Protein AF-A0A7W4ZAC5-F1 (afdb_monomer_lite)

Structure (mmCIF, N/CA/C/O backbone):
data_AF-A0A7W4ZAC5-F1
#
_entry.id   AF-A0A7W4ZAC5-F1
#
loop_
_atom_site.group_PDB
_atom_site.id
_atom_site.type_symbol
_atom_site.label_atom_id
_atom_site.label_alt_id
_atom_site.label_comp_id
_atom_site.label_asym_id
_atom_site.label_entity_id
_atom_site.label_seq_id
_atom_site.pdbx_PDB_ins_code
_atom_site.Cartn_x
_atom_site.Cartn_y
_atom_site.Cartn_z
_atom_site.occupancy
_atom_site.B_iso_or_equiv
_atom_site.auth_seq_id
_atom_site.auth_comp_id
_atom_site.auth_asym_id
_atom_site.auth_atom_id
_atom_site.pdbx_PDB_model_num
ATOM 1 N N . MET A 1 1 ? -31.180 3.198 11.856 1.00 56.00 1 MET A N 1
ATOM 2 C CA . MET A 1 1 ? -31.160 4.572 11.307 1.00 56.00 1 MET A CA 1
ATOM 3 C C . MET A 1 1 ? -29.845 5.301 11.573 1.00 56.00 1 MET A C 1
ATOM 5 O O . MET A 1 1 ? -29.087 5.445 10.633 1.00 56.00 1 MET A O 1
ATOM 9 N N . VAL A 1 2 ? -29.502 5.713 12.806 1.00 59.66 2 VAL A N 1
ATOM 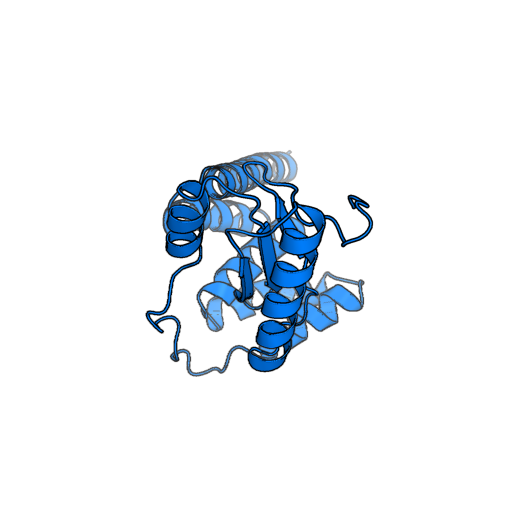10 C CA . VAL A 1 2 ? -28.246 6.477 13.052 1.00 59.66 2 VAL A CA 1
ATOM 11 C C . VAL A 1 2 ? -26.973 5.654 12.787 1.00 59.66 2 VAL A C 1
ATOM 13 O O . VAL A 1 2 ? -26.006 6.168 12.236 1.00 59.66 2 VAL A O 1
ATOM 16 N N . LYS A 1 3 ? -26.982 4.356 13.126 1.00 60.56 3 LYS A N 1
ATOM 17 C CA . LYS A 1 3 ? -25.858 3.440 12.847 1.00 60.56 3 LYS A CA 1
ATOM 18 C C . LYS A 1 3 ? -25.625 3.208 11.351 1.00 60.56 3 LYS A C 1
ATOM 20 O O . LYS A 1 3 ? -24.484 3.026 10.946 1.00 60.56 3 LYS A O 1
ATOM 25 N N . ASP A 1 4 ? -26.694 3.229 10.560 1.00 67.69 4 ASP A N 1
ATOM 26 C CA . ASP A 1 4 ? -26.631 2.977 9.118 1.00 67.69 4 ASP A CA 1
ATOM 27 C C . ASP A 1 4 ? -26.048 4.200 8.400 1.00 67.69 4 ASP A C 1
ATOM 29 O O . ASP A 1 4 ? -25.112 4.064 7.624 1.00 67.69 4 ASP A O 1
ATOM 33 N N . LEU A 1 5 ? -26.463 5.409 8.800 1.00 68.62 5 LEU A N 1
ATOM 34 C CA . LEU A 1 5 ? -25.904 6.662 8.284 1.00 68.62 5 LEU A CA 1
ATOM 35 C C . LEU A 1 5 ? -24.405 6.820 8.594 1.00 68.62 5 LEU A C 1
ATOM 37 O O . LEU A 1 5 ? -23.637 7.256 7.739 1.00 68.62 5 LEU A O 1
ATOM 41 N N . ALA A 1 6 ? -23.976 6.462 9.810 1.00 65.69 6 ALA A N 1
ATOM 42 C CA . ALA A 1 6 ? -22.561 6.497 10.181 1.00 65.69 6 ALA A CA 1
ATOM 43 C C . ALA A 1 6 ? -21.730 5.518 9.338 1.00 65.69 6 ALA A C 1
ATOM 45 O O . ALA A 1 6 ? -20.633 5.857 8.902 1.00 65.69 6 ALA A O 1
ATOM 46 N N . ARG A 1 7 ? -22.273 4.327 9.064 1.00 72.38 7 ARG A N 1
ATOM 47 C CA . ARG A 1 7 ? -21.625 3.311 8.235 1.00 72.38 7 ARG A CA 1
ATOM 48 C C . ARG A 1 7 ? -21.526 3.735 6.768 1.00 72.38 7 ARG A C 1
ATOM 50 O O . ARG A 1 7 ? -20.459 3.576 6.183 1.00 72.38 7 ARG A O 1
ATOM 57 N N . ASP A 1 8 ? -22.587 4.303 6.203 1.00 78.56 8 ASP A N 1
ATOM 58 C CA . ASP A 1 8 ? -22.610 4.763 4.809 1.00 78.56 8 ASP A CA 1
ATOM 59 C C . ASP A 1 8 ? -21.647 5.937 4.588 1.00 78.56 8 ASP A C 1
ATOM 61 O O . ASP A 1 8 ? -20.884 5.958 3.620 1.00 78.56 8 ASP A O 1
ATOM 65 N N . LEU A 1 9 ? -21.608 6.882 5.533 1.00 76.75 9 LEU A N 1
ATOM 66 C CA . LEU A 1 9 ? -20.671 8.002 5.497 1.00 76.75 9 LEU A CA 1
ATOM 67 C C . LEU A 1 9 ? -19.217 7.528 5.641 1.00 76.75 9 LEU A C 1
ATOM 69 O O . LEU A 1 9 ? -18.341 8.010 4.930 1.00 76.75 9 LEU A O 1
ATOM 73 N N . SER A 1 10 ? -18.943 6.566 6.523 1.00 75.88 10 SER A N 1
ATOM 74 C CA . SER A 1 10 ? -17.608 5.971 6.654 1.00 75.88 10 SER A CA 1
ATOM 75 C C . SER A 1 10 ? -17.163 5.211 5.413 1.00 75.88 10 SER A C 1
ATOM 77 O O . SER A 1 10 ? -16.005 5.331 5.024 1.00 75.88 10 SER A O 1
ATOM 79 N N . ALA A 1 11 ? -18.062 4.461 4.771 1.00 79.88 11 ALA A N 1
ATOM 80 C CA . ALA A 1 11 ? -17.764 3.780 3.515 1.00 79.88 11 ALA A CA 1
ATOM 81 C C . ALA A 1 11 ? -17.415 4.782 2.403 1.00 79.88 11 ALA A C 1
ATOM 83 O O . ALA A 1 11 ? -16.515 4.524 1.606 1.00 79.88 11 ALA A O 1
ATOM 84 N N . HIS A 1 12 ? -18.072 5.947 2.386 1.00 82.50 12 HIS A N 1
ATOM 85 C CA . HIS A 1 12 ? -17.733 7.036 1.473 1.00 82.50 12 HIS A CA 1
ATOM 86 C C . HIS A 1 12 ? -16.324 7.596 1.726 1.00 82.50 12 HIS A C 1
ATOM 88 O O . HIS A 1 12 ? -15.529 7.660 0.790 1.00 82.50 12 HIS A O 1
ATOM 94 N N . TRP A 1 13 ? -15.986 7.943 2.974 1.00 81.38 13 TRP A N 1
ATOM 95 C CA . TRP A 1 13 ? -14.650 8.451 3.326 1.00 81.38 13 TRP A CA 1
ATOM 96 C C . TRP A 1 13 ? -13.543 7.437 3.047 1.00 81.38 13 TRP A C 1
ATOM 98 O O . TRP A 1 13 ? -12.504 7.789 2.493 1.00 81.38 13 TRP A O 1
ATOM 108 N N . PHE A 1 14 ? -13.786 6.166 3.368 1.00 84.81 14 PHE A N 1
ATOM 109 C CA . PHE A 1 14 ? -12.855 5.090 3.063 1.00 84.81 14 PHE A CA 1
ATOM 110 C C . PHE A 1 14 ? -12.657 4.936 1.551 1.00 84.81 14 PHE A C 1
ATOM 112 O O . PHE A 1 14 ? -11.526 4.937 1.071 1.00 84.81 14 PHE A O 1
ATOM 119 N N . GLY A 1 15 ? -13.747 4.889 0.778 1.00 78.12 15 GLY A N 1
ATOM 120 C CA . GLY A 1 15 ? -13.681 4.821 -0.681 1.00 78.12 15 GLY A CA 1
ATOM 121 C C . GLY A 1 15 ? -12.920 5.998 -1.300 1.00 78.12 15 GLY A C 1
ATOM 122 O O . GLY A 1 15 ? -12.129 5.794 -2.222 1.00 78.12 15 GLY A O 1
ATOM 123 N N . LEU A 1 16 ? -13.106 7.208 -0.762 1.00 81.31 16 LEU A N 1
ATOM 124 C CA . LEU A 1 16 ? -12.374 8.401 -1.181 1.00 81.31 16 LEU A CA 1
ATOM 125 C C . LEU A 1 16 ? -10.872 8.280 -0.885 1.00 81.31 16 LEU A C 1
ATOM 127 O O . LEU A 1 16 ? -10.070 8.502 -1.790 1.00 81.31 16 LEU A O 1
ATOM 131 N N . ALA A 1 17 ? -10.492 7.865 0.327 1.00 78.31 17 ALA A N 1
ATOM 132 C CA . ALA A 1 17 ? -9.092 7.668 0.705 1.00 78.31 17 ALA A CA 1
ATOM 133 C C . ALA A 1 17 ? -8.378 6.680 -0.236 1.00 78.31 17 ALA A C 1
ATOM 135 O O . ALA A 1 17 ? -7.307 6.975 -0.768 1.00 78.31 17 ALA A O 1
ATOM 136 N N . ILE A 1 18 ? -9.011 5.538 -0.525 1.00 81.31 18 ILE A N 1
ATOM 137 C CA . ILE A 1 18 ? -8.459 4.526 -1.437 1.00 81.31 18 ILE A CA 1
ATOM 138 C C . ILE A 1 18 ? -8.346 5.056 -2.871 1.00 81.31 18 ILE A C 1
ATOM 140 O O . ILE A 1 18 ? -7.360 4.783 -3.560 1.00 81.31 18 ILE A O 1
ATOM 144 N N . ALA A 1 19 ? -9.338 5.811 -3.348 1.00 72.81 19 ALA A N 1
ATOM 145 C CA . ALA A 1 19 ? -9.284 6.417 -4.675 1.00 72.81 19 ALA A CA 1
ATOM 146 C C . ALA A 1 19 ? -8.135 7.431 -4.782 1.00 72.81 19 ALA A C 1
ATOM 148 O O . ALA A 1 19 ? -7.364 7.377 -5.739 1.00 72.81 19 ALA A O 1
ATOM 149 N N . MET A 1 20 ? -7.977 8.301 -3.782 1.00 79.56 20 MET A N 1
ATOM 150 C CA . MET A 1 20 ? -6.895 9.285 -3.720 1.00 79.56 20 MET A CA 1
ATOM 151 C C . MET A 1 20 ? -5.519 8.612 -3.713 1.00 79.56 20 MET A C 1
ATOM 153 O O . MET A 1 20 ? -4.657 8.979 -4.510 1.00 79.56 20 MET A O 1
ATOM 157 N N . GLN A 1 21 ? -5.327 7.569 -2.902 1.00 78.12 21 GLN A N 1
ATOM 158 C CA . GLN A 1 21 ? -4.075 6.812 -2.891 1.00 78.12 21 GLN A CA 1
ATOM 159 C C . GLN A 1 21 ? -3.762 6.212 -4.273 1.00 78.12 21 GLN A C 1
ATOM 161 O O . GLN A 1 21 ? -2.652 6.362 -4.783 1.00 78.12 21 GLN A O 1
ATOM 166 N N . LYS A 1 22 ? -4.745 5.572 -4.922 1.00 69.81 22 LYS A N 1
ATOM 167 C CA . LYS A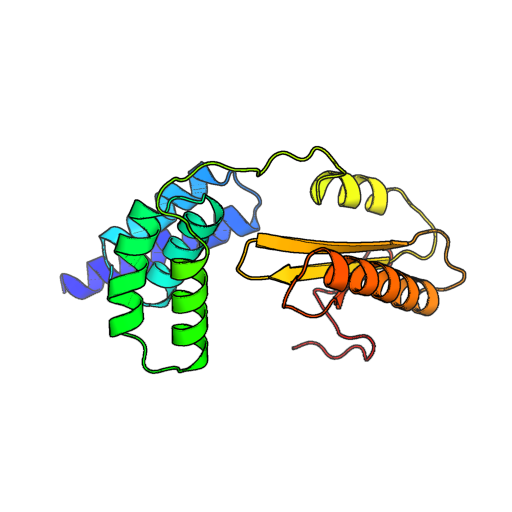 1 22 ? -4.574 4.970 -6.258 1.00 69.81 22 LYS A CA 1
ATOM 168 C C . LYS A 1 22 ? -4.269 5.994 -7.349 1.00 69.81 22 LYS A C 1
ATOM 170 O O . LYS A 1 22 ? -3.601 5.661 -8.324 1.00 69.81 22 LYS A O 1
ATOM 175 N N . LEU A 1 23 ? -4.770 7.216 -7.195 1.00 71.31 23 LEU A N 1
ATOM 176 C CA . LEU A 1 23 ? -4.518 8.331 -8.105 1.00 71.31 23 LEU A CA 1
ATOM 177 C C . LEU A 1 23 ? -3.198 9.062 -7.805 1.00 71.31 23 LEU A C 1
ATOM 179 O O . LEU A 1 23 ? -2.850 9.989 -8.530 1.00 71.31 23 LEU A O 1
ATOM 183 N N . GLY A 1 24 ? -2.449 8.637 -6.781 1.00 69.12 24 GLY A N 1
ATOM 184 C CA . GLY A 1 24 ? -1.135 9.187 -6.451 1.00 69.12 24 GLY A CA 1
ATOM 185 C C . GLY A 1 24 ? -1.178 10.530 -5.721 1.00 69.12 24 GLY A C 1
ATOM 186 O O . GLY A 1 24 ? -0.220 11.295 -5.819 1.00 69.12 24 GLY A O 1
ATOM 187 N N . TYR A 1 25 ? -2.271 10.828 -5.012 1.00 75.19 25 TYR A N 1
ATOM 188 C CA . TYR A 1 25 ? -2.352 11.998 -4.132 1.00 75.19 25 TYR A CA 1
ATOM 189 C C . TYR A 1 25 ? -1.338 11.902 -2.988 1.00 75.19 25 TYR A C 1
ATOM 191 O O . TYR A 1 25 ? -0.841 10.817 -2.662 1.00 75.19 25 TYR A O 1
ATOM 199 N N . LEU A 1 26 ? -1.029 13.043 -2.366 1.00 74.62 26 LEU A N 1
ATOM 200 C CA . LEU A 1 26 ? -0.076 13.073 -1.264 1.00 74.62 26 LEU A CA 1
ATOM 201 C C . LEU A 1 26 ? -0.620 12.277 -0.079 1.00 74.62 26 LEU A C 1
ATOM 203 O O . LEU A 1 26 ? -1.810 12.316 0.236 1.00 74.62 26 LEU A O 1
ATOM 207 N N . ARG A 1 27 ? 0.283 11.581 0.619 1.00 80.44 27 ARG A N 1
ATOM 208 C CA . ARG A 1 27 ? -0.092 10.690 1.719 1.00 80.44 27 ARG A CA 1
ATOM 209 C C . ARG A 1 27 ? -0.905 11.363 2.816 1.00 80.44 27 ARG A C 1
ATOM 211 O O . ARG A 1 27 ? -1.911 10.807 3.237 1.00 80.44 27 ARG A O 1
ATOM 218 N N . GLY A 1 28 ? -0.520 12.571 3.222 1.00 78.31 28 GLY A N 1
ATOM 219 C CA . GLY A 1 28 ? -1.272 13.329 4.226 1.00 78.31 28 GLY A CA 1
ATOM 220 C C . GLY A 1 28 ? -2.730 13.581 3.824 1.00 78.31 28 GLY A C 1
ATOM 221 O O . GLY A 1 28 ? -3.612 13.488 4.670 1.00 78.31 28 GLY A O 1
ATOM 222 N N . GLU A 1 29 ? -2.998 13.814 2.535 1.00 76.38 29 GLU A N 1
ATOM 223 C CA . GLU A 1 29 ? -4.338 14.152 2.037 1.00 76.38 29 GLU A CA 1
ATOM 224 C C . GLU A 1 29 ? -5.295 12.956 2.116 1.00 76.38 29 GLU A C 1
ATOM 226 O O . GLU A 1 29 ? -6.433 13.100 2.558 1.00 76.38 29 GLU A O 1
ATOM 231 N N . TYR A 1 30 ? -4.852 11.760 1.710 1.00 83.50 30 TYR A N 1
ATOM 232 C CA . TYR A 1 30 ? -5.704 10.571 1.809 1.00 83.50 30 TYR A CA 1
ATOM 233 C C . TYR A 1 30 ? -5.756 10.006 3.235 1.00 83.50 30 TYR A C 1
ATOM 235 O O . TYR A 1 30 ? -6.759 9.392 3.608 1.00 83.50 30 TYR A O 1
ATOM 243 N N . LEU A 1 31 ? -4.702 10.203 4.037 1.00 87.62 31 LEU A N 1
ATOM 244 C CA . LEU A 1 31 ? -4.641 9.719 5.416 1.00 87.62 31 LEU A CA 1
ATOM 245 C C . LEU A 1 31 ? -5.663 10.430 6.306 1.00 87.62 31 LEU A C 1
ATOM 247 O O . LEU A 1 31 ? -6.319 9.768 7.106 1.00 87.62 31 LEU A O 1
ATOM 251 N N . GLU A 1 32 ? -5.872 11.734 6.108 1.00 84.94 32 GLU A N 1
ATOM 252 C CA . GLU A 1 32 ? -6.926 12.483 6.801 1.00 84.94 32 GLU A CA 1
ATOM 253 C C . GLU A 1 32 ? -8.308 11.861 6.536 1.00 84.94 32 GLU A C 1
ATOM 255 O O . GLU A 1 32 ? -9.089 11.621 7.457 1.00 84.94 32 GLU A O 1
ATOM 260 N N . MET A 1 33 ? -8.606 11.513 5.280 1.00 85.88 33 MET A N 1
ATOM 261 C CA . MET A 1 33 ? -9.883 10.886 4.916 1.00 85.88 33 MET A CA 1
ATOM 262 C C . MET A 1 33 ? -10.039 9.501 5.560 1.00 85.88 33 MET A C 1
ATOM 264 O O . MET A 1 33 ? -11.126 9.133 6.019 1.00 85.88 33 MET A O 1
ATOM 268 N N . LEU A 1 34 ? -8.946 8.739 5.625 1.00 88.75 34 LEU A N 1
ATOM 269 C CA . LEU A 1 34 ? -8.908 7.417 6.243 1.00 88.75 34 LEU A CA 1
ATOM 270 C C . LEU A 1 34 ? -9.102 7.487 7.767 1.00 88.75 34 LEU A C 1
ATOM 272 O O . LEU A 1 34 ? -9.872 6.700 8.323 1.00 88.75 34 LEU A O 1
ATOM 276 N N . GLU A 1 35 ? -8.489 8.465 8.433 1.00 91.06 35 GLU A N 1
ATOM 277 C CA . GLU A 1 35 ? -8.714 8.751 9.852 1.00 91.06 35 GLU A CA 1
ATOM 278 C C . GLU A 1 35 ? -10.184 9.114 10.109 1.00 91.06 35 GLU A C 1
ATOM 280 O O . GLU A 1 35 ? -10.828 8.555 11.003 1.00 91.06 35 GLU A O 1
ATOM 285 N N . GLN A 1 36 ? -10.762 9.996 9.286 1.00 86.69 36 GLN A N 1
ATOM 286 C CA . GLN A 1 36 ? -12.174 10.368 9.388 1.00 86.69 36 GLN A CA 1
ATOM 287 C C . GLN A 1 36 ? -13.100 9.152 9.224 1.00 86.69 36 GLN A C 1
ATOM 289 O O . GLN A 1 36 ? -14.100 9.033 9.947 1.00 86.69 36 GLN A O 1
ATOM 294 N N . ALA A 1 37 ? -12.780 8.229 8.315 1.00 88.44 37 ALA A N 1
ATOM 295 C CA . ALA A 1 37 ? -13.514 6.976 8.175 1.00 88.44 37 ALA A CA 1
ATOM 296 C C . ALA A 1 37 ? -13.430 6.132 9.460 1.00 88.44 37 ALA A C 1
ATOM 298 O O . ALA A 1 37 ? -14.469 5.684 9.961 1.00 88.44 37 ALA A O 1
ATOM 299 N N . TYR A 1 38 ? -12.224 5.976 10.024 1.00 92.00 38 TYR A N 1
ATOM 300 C CA . TYR A 1 38 ? -11.968 5.193 11.236 1.00 92.00 38 TYR A CA 1
ATOM 301 C C . TYR A 1 38 ? -12.699 5.744 12.464 1.00 92.00 38 TYR A C 1
ATOM 303 O O . TYR A 1 38 ? -13.405 4.992 13.134 1.00 92.00 38 TYR A O 1
ATOM 311 N N . LEU A 1 39 ? -12.608 7.050 12.736 1.00 89.88 39 LEU A N 1
ATOM 312 C CA . LEU A 1 39 ? -13.220 7.675 13.919 1.00 89.88 39 LEU A CA 1
ATOM 313 C C . LEU A 1 39 ? -14.742 7.469 13.995 1.00 89.88 39 LEU A C 1
ATOM 315 O O . LEU A 1 39 ? -15.320 7.429 15.081 1.00 89.88 39 LEU A O 1
ATOM 319 N N . ARG A 1 40 ? -15.401 7.307 12.845 1.00 90.25 40 ARG A N 1
ATOM 320 C CA . ARG A 1 40 ? -16.850 7.077 12.747 1.00 90.25 40 ARG A CA 1
ATOM 321 C C . ARG A 1 40 ? -17.237 5.608 12.946 1.00 90.25 40 ARG A C 1
ATOM 323 O O . ARG A 1 40 ? -18.306 5.336 13.495 1.00 90.25 40 ARG A O 1
ATOM 330 N N . VAL A 1 41 ? -16.387 4.665 12.529 1.00 90.00 41 VAL A N 1
ATOM 331 C CA . VAL A 1 41 ? -16.631 3.214 12.645 1.00 90.00 41 VAL A CA 1
ATOM 332 C C . VAL A 1 41 ? -15.370 2.439 13.071 1.00 90.00 41 VAL A C 1
ATOM 334 O O . VAL A 1 41 ? -14.907 1.554 12.358 1.00 90.00 41 VAL A O 1
ATOM 337 N N . PRO A 1 42 ? -14.841 2.649 14.290 1.00 87.25 42 PRO A N 1
ATOM 338 C CA . PRO A 1 42 ? -13.541 2.098 14.708 1.00 87.25 42 PRO A CA 1
ATOM 339 C C . PRO A 1 42 ? -13.501 0.563 14.851 1.00 87.25 42 PRO A C 1
ATOM 341 O O . PRO A 1 42 ? -12.460 -0.020 15.141 1.00 87.25 42 PRO A O 1
ATOM 344 N N . ARG A 1 43 ? -14.647 -0.112 14.692 1.00 85.69 43 ARG A N 1
ATOM 345 C CA . ARG A 1 43 ? -14.777 -1.581 14.692 1.00 85.69 43 ARG A CA 1
ATOM 346 C C . ARG A 1 43 ? -14.964 -2.173 13.294 1.00 85.69 43 ARG A C 1
ATOM 348 O O . ARG A 1 43 ? -15.141 -3.381 13.160 1.00 85.69 43 ARG A O 1
ATOM 355 N N . GLU A 1 44 ? -15.003 -1.336 12.262 1.00 89.62 44 GLU A N 1
ATOM 356 C CA . GLU A 1 44 ? -14.966 -1.811 10.884 1.00 89.62 44 GLU A CA 1
ATOM 357 C C . GLU A 1 44 ? -13.525 -2.259 10.594 1.00 89.62 44 GLU A C 1
ATOM 359 O O . GLU A 1 44 ? -12.576 -1.491 10.758 1.00 89.62 44 GLU A O 1
ATOM 364 N N . ARG A 1 45 ? -13.356 -3.544 10.265 1.00 88.00 45 ARG A N 1
ATOM 365 C CA . ARG A 1 45 ? -12.040 -4.195 10.254 1.00 88.00 45 ARG A CA 1
ATOM 366 C C . ARG A 1 45 ? -11.172 -3.735 9.095 1.00 88.00 45 ARG A C 1
ATOM 368 O O . ARG A 1 45 ? -9.965 -3.639 9.273 1.00 88.00 45 ARG A O 1
ATOM 375 N N . GLU A 1 46 ? -11.763 -3.499 7.932 1.00 87.25 46 GLU A N 1
ATOM 376 C CA . GLU A 1 46 ? -11.044 -3.072 6.737 1.00 87.25 46 GLU A CA 1
ATOM 377 C C . GLU A 1 46 ? -10.520 -1.646 6.918 1.00 87.25 46 GLU A C 1
ATOM 379 O O . GLU A 1 46 ? -9.334 -1.400 6.706 1.00 87.25 46 GLU A O 1
ATOM 384 N N . ILE A 1 47 ? -11.365 -0.742 7.421 1.00 89.62 47 ILE A N 1
ATOM 385 C CA . ILE A 1 47 ? -10.985 0.646 7.707 1.00 89.62 47 ILE A CA 1
ATOM 386 C C . ILE A 1 47 ? -9.905 0.697 8.793 1.00 89.62 47 ILE A C 1
ATOM 388 O O . ILE A 1 47 ? -8.879 1.351 8.616 1.00 89.62 47 ILE A O 1
ATOM 392 N N . ALA A 1 48 ? -10.107 -0.014 9.908 1.00 91.94 48 ALA A N 1
ATOM 393 C CA . ALA A 1 48 ? -9.136 -0.053 10.999 1.00 91.94 48 ALA A CA 1
ATOM 394 C C . ALA A 1 48 ? -7.802 -0.677 10.564 1.00 91.94 48 ALA A C 1
ATOM 396 O O . ALA A 1 48 ? -6.746 -0.211 10.984 1.00 91.94 48 ALA A O 1
ATOM 397 N N . TRP A 1 49 ? -7.836 -1.706 9.712 1.00 89.81 49 TRP A N 1
ATOM 398 C CA . TRP A 1 49 ? -6.634 -2.325 9.158 1.00 89.81 49 TRP A CA 1
ATOM 399 C C . TRP A 1 49 ? -5.841 -1.353 8.292 1.00 89.81 49 TRP A C 1
ATOM 401 O O . TRP A 1 49 ? -4.648 -1.171 8.519 1.00 89.81 49 TRP A O 1
ATOM 411 N N . TRP A 1 50 ? -6.504 -0.711 7.332 1.00 90.50 50 TRP A N 1
ATOM 412 C CA . TRP A 1 50 ? -5.871 0.265 6.452 1.00 90.50 50 TRP A CA 1
ATOM 413 C C . TRP A 1 50 ? -5.265 1.420 7.239 1.00 90.50 50 TRP A C 1
ATOM 415 O O . TRP A 1 50 ? -4.111 1.779 7.016 1.00 90.50 50 TRP A O 1
ATOM 425 N N . TYR A 1 51 ? -6.017 1.962 8.198 1.00 92.75 51 TYR A N 1
ATOM 426 C CA . TYR A 1 51 ? -5.530 3.067 9.010 1.00 92.75 51 TYR A CA 1
ATOM 427 C C . TYR A 1 51 ? -4.336 2.654 9.876 1.00 92.75 51 TYR A C 1
ATOM 429 O O . TYR A 1 51 ? -3.311 3.330 9.869 1.00 92.75 51 TYR A O 1
ATOM 437 N N . ALA A 1 52 ? -4.410 1.499 10.546 1.00 91.94 52 ALA A N 1
ATOM 438 C CA . ALA A 1 52 ? -3.283 0.959 11.303 1.00 91.94 52 ALA A CA 1
ATOM 439 C C . ALA A 1 52 ? -2.051 0.731 10.412 1.00 91.94 52 ALA A C 1
ATOM 441 O O . ALA A 1 52 ? -0.935 1.043 10.811 1.00 91.94 52 ALA A O 1
ATOM 442 N N . HIS A 1 53 ? -2.229 0.223 9.195 1.00 89.75 53 HIS A N 1
ATOM 443 C CA . HIS A 1 53 ? -1.118 0.014 8.274 1.00 89.75 53 HIS A CA 1
ATOM 444 C C . HIS A 1 53 ? -0.436 1.332 7.890 1.00 89.75 53 HIS A C 1
ATOM 446 O O . HIS A 1 53 ? 0.788 1.420 7.933 1.00 89.75 53 HIS A O 1
ATOM 452 N N . GLU A 1 54 ? -1.205 2.378 7.581 1.00 88.38 54 GLU A N 1
ATOM 453 C CA . GLU A 1 54 ? -0.636 3.698 7.305 1.00 88.38 54 GLU A CA 1
ATOM 454 C C . GLU A 1 54 ? 0.117 4.256 8.519 1.00 88.38 54 GLU A C 1
ATOM 456 O O . GLU A 1 54 ? 1.238 4.726 8.353 1.00 88.38 54 GLU A O 1
ATOM 461 N N . LEU A 1 55 ? -0.429 4.151 9.734 1.00 90.25 55 LEU A N 1
ATOM 462 C CA . LEU A 1 55 ? 0.252 4.590 10.962 1.00 90.25 55 LEU A CA 1
ATOM 463 C C . LEU A 1 55 ? 1.557 3.822 11.210 1.00 90.25 55 LEU A C 1
ATOM 465 O O . LEU A 1 55 ? 2.568 4.401 11.602 1.00 90.25 55 LEU A O 1
ATOM 469 N N . TYR A 1 56 ? 1.558 2.520 10.925 1.00 88.81 56 TYR A N 1
ATOM 470 C CA . TYR A 1 56 ? 2.753 1.693 11.014 1.00 88.81 56 TYR A CA 1
ATOM 471 C C . TYR A 1 56 ? 3.831 2.129 10.008 1.00 88.81 56 TYR A C 1
ATOM 473 O O . TYR A 1 56 ? 5.002 2.237 10.379 1.00 88.81 56 TYR A O 1
ATOM 481 N N . LEU A 1 57 ? 3.446 2.437 8.763 1.00 83.81 57 LEU A N 1
ATOM 482 C CA . LEU A 1 57 ? 4.365 2.978 7.755 1.00 83.81 57 LEU A CA 1
ATOM 483 C C . LEU A 1 57 ? 4.928 4.348 8.164 1.00 83.81 57 LEU A C 1
ATOM 485 O O . LEU A 1 57 ? 6.084 4.639 7.864 1.00 83.81 57 LEU A O 1
ATOM 489 N N . ASP A 1 58 ? 4.150 5.161 8.886 1.00 84.38 58 ASP A N 1
ATOM 490 C CA . ASP A 1 58 ? 4.612 6.436 9.462 1.00 84.38 58 ASP A CA 1
ATOM 491 C C . ASP A 1 58 ? 5.574 6.266 10.640 1.00 84.38 58 ASP A C 1
ATOM 493 O O . ASP A 1 58 ? 6.188 7.230 11.092 1.00 84.38 58 ASP A O 1
ATOM 497 N N . ARG A 1 59 ? 5.691 5.039 11.162 1.00 83.94 59 ARG A N 1
ATOM 498 C CA . ARG A 1 59 ? 6.350 4.729 12.435 1.00 83.94 59 ARG A CA 1
ATOM 499 C C . ARG A 1 59 ? 5.701 5.443 13.635 1.00 83.94 59 ARG A C 1
ATOM 501 O O . ARG A 1 59 ? 6.365 5.618 14.657 1.00 83.94 59 ARG A O 1
ATOM 508 N N . ASP A 1 60 ? 4.413 5.793 13.553 1.00 86.69 60 ASP A N 1
ATOM 509 C CA . ASP A 1 60 ? 3.636 6.337 14.674 1.00 86.69 60 ASP A CA 1
ATOM 510 C C . ASP A 1 60 ? 3.201 5.198 15.609 1.00 86.69 60 ASP A C 1
ATOM 512 O O . ASP A 1 60 ? 2.122 4.612 15.483 1.00 86.69 60 ASP A O 1
ATOM 516 N N . ALA A 1 61 ? 4.088 4.851 16.543 1.00 87.75 61 ALA A N 1
ATOM 517 C CA . ALA A 1 61 ? 3.896 3.740 17.470 1.00 87.75 61 ALA A CA 1
ATOM 518 C C . ALA A 1 61 ? 2.673 3.911 18.385 1.00 87.75 61 ALA A C 1
ATOM 520 O O . ALA A 1 61 ? 1.987 2.927 18.677 1.00 87.75 61 ALA A O 1
ATOM 521 N N . GLU A 1 62 ? 2.392 5.136 18.836 1.00 88.88 62 GLU A N 1
ATOM 522 C CA . GLU A 1 62 ? 1.305 5.407 19.778 1.00 88.88 62 GLU A CA 1
ATOM 523 C C . GLU A 1 62 ? -0.053 5.255 19.091 1.00 88.88 62 GLU A C 1
ATOM 525 O O . GLU A 1 62 ? -0.879 4.436 19.518 1.00 88.88 62 GLU A O 1
ATOM 530 N N . SER A 1 63 ? -0.256 5.973 17.984 1.00 89.88 63 SER A N 1
ATOM 531 C CA . SER A 1 63 ? -1.502 5.903 17.221 1.00 89.88 63 SER A CA 1
ATOM 532 C C . SER A 1 63 ? -1.702 4.506 16.641 1.00 89.88 63 SER A C 1
ATOM 534 O O . SER A 1 63 ? -2.811 3.964 16.699 1.00 89.88 63 SER A O 1
ATOM 536 N N . PHE A 1 64 ? -0.636 3.864 16.142 1.00 92.69 64 PHE A N 1
ATOM 537 C CA . PHE A 1 64 ? -0.716 2.485 15.669 1.00 92.69 64 PHE A CA 1
ATOM 538 C C . PHE A 1 64 ? -1.213 1.547 16.769 1.00 92.69 64 PHE A C 1
ATOM 540 O O . PHE A 1 64 ? -2.165 0.795 16.555 1.00 92.69 64 PHE A O 1
ATOM 547 N N . ALA A 1 65 ? -0.616 1.595 17.964 1.00 91.19 65 ALA A N 1
ATOM 548 C CA . ALA A 1 65 ? -1.014 0.731 19.071 1.00 91.19 65 ALA A CA 1
ATOM 549 C C . ALA A 1 65 ? -2.469 0.973 19.502 1.00 91.19 65 ALA A C 1
ATOM 551 O O . ALA A 1 65 ? -3.168 0.013 19.853 1.00 91.19 65 ALA A O 1
ATOM 552 N N . PHE A 1 66 ? -2.937 2.224 19.449 1.00 91.56 66 PHE A N 1
ATOM 553 C CA . PHE A 1 66 ? -4.323 2.587 19.741 1.00 91.56 66 PHE A CA 1
ATOM 554 C C . PHE A 1 66 ? -5.320 1.910 18.788 1.00 91.56 66 PHE A C 1
ATOM 556 O O . PHE A 1 66 ? -6.344 1.397 19.243 1.00 91.56 66 PHE A O 1
ATOM 563 N N . VAL A 1 67 ? -5.010 1.843 17.491 1.00 92.81 67 VAL A N 1
ATOM 564 C CA . VAL A 1 67 ? -5.878 1.227 16.468 1.00 92.81 67 VAL A CA 1
ATOM 565 C C . VAL A 1 67 ? -5.711 -0.299 16.414 1.00 92.81 67 VAL A C 1
ATOM 567 O O . VAL A 1 67 ? -6.691 -1.048 16.340 1.00 92.81 67 VAL A O 1
ATOM 570 N N . ALA A 1 68 ? -4.475 -0.792 16.497 1.00 90.94 68 ALA A N 1
ATOM 571 C CA . ALA A 1 68 ? -4.139 -2.202 16.311 1.00 90.94 68 ALA A CA 1
ATOM 572 C C . ALA A 1 68 ? -4.624 -3.101 17.460 1.00 90.94 68 ALA A C 1
ATOM 574 O O . ALA A 1 68 ? -5.062 -4.231 17.223 1.00 90.94 68 ALA A O 1
ATOM 575 N N . ARG A 1 69 ? -4.584 -2.630 18.716 1.00 90.19 69 ARG A N 1
ATOM 576 C CA . ARG A 1 69 ? -4.986 -3.440 19.88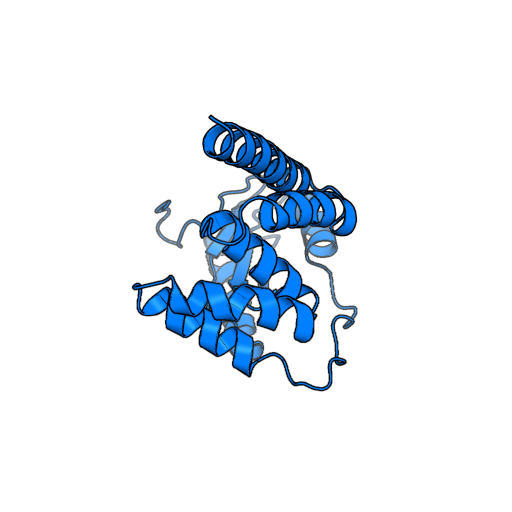4 1.00 90.19 69 ARG A CA 1
ATOM 577 C C . ARG A 1 69 ? -6.473 -3.838 19.855 1.00 90.19 69 ARG A C 1
ATOM 579 O O . ARG A 1 69 ? -6.754 -5.031 19.998 1.00 90.19 69 ARG A O 1
ATOM 586 N N . PRO A 1 70 ? -7.439 -2.923 19.630 1.00 89.12 70 PRO A N 1
ATOM 587 C CA . PRO A 1 70 ? -8.839 -3.302 19.437 1.00 89.12 70 PRO A CA 1
ATOM 588 C C . PRO A 1 70 ? -9.050 -4.241 18.245 1.00 89.12 70 PRO A C 1
ATOM 590 O O . PRO A 1 70 ? -9.866 -5.159 18.327 1.00 89.12 70 PRO A O 1
ATOM 593 N N . LEU A 1 71 ? -8.312 -4.037 17.151 1.00 88.44 71 LEU A N 1
ATOM 594 C CA . LEU A 1 71 ? -8.421 -4.838 15.932 1.00 88.44 71 LEU A CA 1
ATOM 595 C C . LEU A 1 71 ? -7.937 -6.287 16.137 1.00 88.44 71 LEU A C 1
ATOM 597 O O . LEU A 1 71 ? -8.574 -7.235 15.663 1.00 88.44 71 LEU A O 1
ATOM 601 N N . LEU A 1 72 ? -6.876 -6.476 16.929 1.00 87.44 72 LEU A N 1
ATOM 602 C CA . LEU A 1 72 ? -6.408 -7.786 17.391 1.00 87.44 72 LEU A CA 1
ATOM 603 C C . LEU A 1 72 ? -7.473 -8.536 18.193 1.00 87.44 72 LEU A C 1
ATOM 605 O O . LEU A 1 72 ? -7.646 -9.741 18.015 1.00 87.44 72 LEU A O 1
ATOM 609 N N . MET A 1 73 ? -8.201 -7.846 19.074 1.00 84.56 73 MET A N 1
ATOM 610 C CA . MET A 1 73 ? -9.266 -8.467 19.871 1.00 84.56 73 MET A CA 1
ATOM 611 C C . MET A 1 73 ? -10.465 -8.889 19.012 1.00 84.56 73 MET A C 1
ATOM 613 O O . MET A 1 73 ? -11.120 -9.880 19.323 1.00 84.56 73 MET A O 1
ATOM 617 N N . GLN A 1 74 ? -10.737 -8.165 17.924 1.00 81.50 74 GLN A N 1
ATOM 618 C CA . GLN A 1 74 ? -11.868 -8.419 17.025 1.00 81.50 74 GLN A CA 1
ATOM 619 C C . GLN A 1 74 ? -11.599 -9.517 15.988 1.00 81.50 74 GLN A C 1
ATOM 621 O O . GLN A 1 74 ? -12.540 -10.030 15.380 1.00 81.50 74 GLN A O 1
ATOM 626 N N . THR A 1 75 ? -10.335 -9.881 15.758 1.00 75.38 75 THR A N 1
ATOM 627 C CA . THR A 1 75 ? -9.976 -10.791 14.668 1.00 75.38 75 THR A CA 1
ATOM 628 C C . THR A 1 75 ? -9.762 -12.219 15.149 1.00 75.38 75 THR A C 1
ATOM 630 O O . THR A 1 75 ? -8.965 -12.475 16.048 1.00 75.38 75 THR A O 1
ATOM 633 N N . SER A 1 76 ? -10.446 -13.167 14.507 1.00 71.81 76 SER A N 1
ATOM 634 C CA . SER A 1 76 ? -10.319 -14.611 14.744 1.00 71.81 76 SER A CA 1
ATOM 635 C C . SER A 1 76 ? -9.289 -15.304 13.842 1.00 71.81 76 SER A C 1
ATOM 637 O O . SER A 1 76 ? -8.909 -16.438 14.114 1.00 71.81 76 SER A O 1
ATOM 639 N N . GLY A 1 77 ? -8.824 -14.647 12.773 1.00 76.44 77 GLY A N 1
ATOM 640 C CA . GLY A 1 77 ? -7.877 -15.226 11.817 1.00 76.44 77 GLY A CA 1
ATOM 641 C C . GLY A 1 77 ? -6.442 -15.247 12.345 1.00 76.44 77 GLY A C 1
ATOM 642 O O . GLY A 1 77 ? -5.887 -14.192 12.646 1.00 76.44 77 GLY A O 1
ATOM 643 N N . GLN A 1 78 ? -5.830 -16.432 12.404 1.00 75.75 78 GLN A N 1
ATOM 644 C CA . GLN A 1 78 ? -4.476 -16.638 12.930 1.00 75.75 78 GLN A CA 1
ATOM 645 C C . GLN A 1 78 ? -3.424 -15.770 12.218 1.00 75.75 78 GLN A C 1
ATOM 647 O O . GLN A 1 78 ? -2.750 -14.979 12.869 1.00 75.75 78 GLN A O 1
ATOM 652 N N . LYS A 1 79 ? -3.372 -15.820 10.880 1.00 75.31 79 LYS A N 1
ATOM 653 C CA . LYS A 1 79 ? -2.393 -15.072 10.071 1.00 75.31 79 LYS A CA 1
ATOM 654 C C . LYS A 1 79 ? -2.461 -13.555 10.285 1.00 75.31 79 LYS A C 1
ATOM 656 O O . LYS A 1 79 ? -1.442 -12.889 10.401 1.00 75.31 79 LYS A O 1
ATOM 661 N N . PHE A 1 80 ? -3.671 -13.005 10.355 1.00 79.00 80 PHE A N 1
ATOM 662 C CA . PHE A 1 80 ? -3.873 -11.573 10.577 1.00 79.00 80 PHE A CA 1
ATOM 663 C C . PHE A 1 80 ? -3.435 -11.145 11.983 1.00 79.00 80 PHE A C 1
ATOM 665 O O . PHE A 1 80 ? -2.828 -10.091 12.158 1.00 79.00 80 PHE A O 1
ATOM 672 N N . ARG A 1 81 ? -3.725 -11.974 12.996 1.00 84.06 81 ARG A N 1
ATOM 673 C CA . ARG A 1 81 ? -3.282 -11.722 14.372 1.00 84.06 81 ARG A CA 1
ATOM 674 C C . ARG A 1 81 ? -1.763 -11.758 14.480 1.00 84.06 81 ARG A C 1
ATOM 676 O O . ARG A 1 81 ? -1.200 -10.850 15.079 1.00 84.06 81 ARG A O 1
ATOM 683 N N . GLU A 1 82 ? -1.125 -12.762 13.881 1.00 86.31 82 GLU A N 1
ATOM 684 C CA . GLU A 1 82 ? 0.337 -12.888 13.826 1.00 86.31 82 GLU A CA 1
ATOM 685 C C . GLU A 1 82 ? 0.969 -11.660 13.157 1.00 86.31 82 GLU A C 1
ATOM 687 O O . GLU A 1 82 ? 1.925 -11.093 13.684 1.00 86.31 82 GLU A O 1
ATOM 692 N N . GLN A 1 83 ? 0.379 -11.183 12.058 1.00 86.00 83 GLN A N 1
ATOM 693 C CA . GLN A 1 83 ? 0.846 -9.990 11.355 1.00 86.00 83 GLN A CA 1
ATOM 694 C C . GLN A 1 83 ? 0.748 -8.723 12.221 1.00 86.00 83 GLN A C 1
ATOM 696 O O . GLN A 1 83 ? 1.751 -8.039 12.411 1.00 86.00 83 GLN A O 1
ATOM 701 N N . LEU A 1 84 ? -0.417 -8.430 12.818 1.00 87.19 84 LEU A N 1
ATOM 702 C CA . LEU A 1 84 ? -0.569 -7.280 13.727 1.00 87.19 84 LEU A CA 1
ATOM 703 C C . LEU A 1 84 ? 0.355 -7.366 14.947 1.00 87.19 84 LEU A C 1
ATOM 705 O O . LEU A 1 84 ? 0.871 -6.349 15.405 1.00 87.19 84 LEU A O 1
ATOM 709 N N . GLN A 1 85 ? 0.564 -8.568 15.487 1.00 88.50 85 GLN A N 1
ATOM 710 C CA . GLN A 1 85 ? 1.497 -8.787 16.591 1.00 88.50 85 GLN A CA 1
ATOM 711 C C . GLN A 1 85 ? 2.937 -8.495 16.171 1.00 88.50 85 GLN A C 1
ATOM 713 O O . GLN A 1 85 ? 3.646 -7.819 16.912 1.00 88.50 85 GLN A O 1
ATOM 718 N N . SER A 1 86 ? 3.355 -8.940 14.984 1.00 87.25 86 SER A N 1
ATOM 719 C CA . SER A 1 86 ? 4.684 -8.621 14.460 1.00 87.25 86 SER A CA 1
ATOM 720 C C . SER A 1 86 ? 4.870 -7.114 14.284 1.00 87.25 86 SER A C 1
ATOM 722 O O . SER A 1 86 ? 5.903 -6.595 14.696 1.00 87.25 86 SER A O 1
ATOM 724 N N . MET A 1 87 ? 3.870 -6.405 13.752 1.00 88.94 87 MET A N 1
ATOM 725 C CA . MET A 1 87 ? 3.914 -4.945 13.588 1.00 88.94 87 MET A CA 1
ATOM 726 C C . MET A 1 87 ? 4.042 -4.208 14.932 1.00 88.94 87 MET A C 1
ATOM 728 O O . MET A 1 87 ? 4.813 -3.262 15.044 1.00 88.94 87 MET A O 1
ATOM 732 N N . LEU A 1 88 ? 3.331 -4.661 15.975 1.00 87.69 88 LEU A N 1
ATOM 733 C CA . LEU A 1 88 ? 3.429 -4.086 17.326 1.00 87.69 88 LEU A CA 1
ATOM 734 C C . LEU A 1 88 ? 4.803 -4.293 17.970 1.00 87.69 88 LEU A C 1
ATOM 736 O O . LEU A 1 88 ? 5.224 -3.464 18.768 1.00 87.69 88 LEU A O 1
ATOM 740 N N . VAL A 1 89 ? 5.473 -5.405 17.665 1.00 87.56 89 VAL A N 1
ATOM 741 C CA . VAL A 1 89 ? 6.829 -5.689 18.159 1.00 87.56 89 VAL A CA 1
ATOM 742 C C . VAL A 1 89 ? 7.877 -4.874 17.397 1.00 87.56 89 VAL A C 1
ATOM 744 O O . VAL A 1 89 ? 8.880 -4.471 17.979 1.00 87.56 89 VAL A O 1
ATOM 747 N N . ASP A 1 90 ? 7.647 -4.628 16.108 1.00 84.69 90 ASP A N 1
ATOM 748 C CA . ASP A 1 90 ? 8.587 -3.938 15.221 1.00 84.69 90 ASP A CA 1
ATOM 749 C C . ASP A 1 90 ? 8.661 -2.410 15.433 1.00 84.69 90 ASP A C 1
ATOM 751 O O . ASP A 1 90 ? 9.654 -1.776 15.063 1.00 84.69 90 ASP A O 1
ATOM 755 N N . LEU A 1 91 ? 7.643 -1.802 16.051 1.00 83.88 91 LEU A N 1
ATOM 756 C CA . LEU A 1 91 ? 7.661 -0.390 16.442 1.00 83.88 91 LEU A CA 1
ATOM 757 C C . LEU A 1 91 ? 8.215 -0.239 17.874 1.00 83.88 91 LEU A C 1
ATOM 759 O O . LEU A 1 91 ? 7.480 -0.483 18.834 1.00 83.88 91 LEU A O 1
ATOM 763 N N . PRO A 1 92 ? 9.492 0.159 18.065 1.00 66.31 92 PRO A N 1
ATOM 764 C CA . PRO A 1 92 ? 10.009 0.454 19.397 1.00 66.31 92 PRO A CA 1
ATOM 765 C C . PRO A 1 92 ? 9.309 1.688 19.984 1.00 66.31 92 PRO A C 1
ATOM 767 O O . PRO A 1 92 ? 8.932 2.601 19.254 1.00 66.31 92 PRO A O 1
ATOM 770 N N . ALA A 1 93 ? 9.182 1.731 21.315 1.00 57.19 93 ALA A N 1
ATOM 771 C CA . ALA A 1 93 ? 8.555 2.837 22.051 1.00 57.19 93 ALA A CA 1
ATOM 772 C C . ALA A 1 93 ? 9.242 4.202 21.830 1.00 57.19 93 ALA A C 1
ATOM 774 O O . ALA A 1 93 ? 8.614 5.241 22.011 1.00 57.19 93 ALA A O 1
ATOM 775 N N . ASP A 1 94 ? 10.495 4.188 21.369 1.00 49.53 94 ASP A N 1
ATOM 776 C CA . ASP A 1 94 ? 11.288 5.374 21.070 1.00 49.53 94 ASP A CA 1
ATOM 777 C C . ASP A 1 94 ? 11.397 5.516 19.547 1.00 49.53 94 ASP A C 1
ATOM 779 O O . ASP A 1 94 ? 12.369 5.107 18.903 1.00 49.53 94 ASP A O 1
ATOM 783 N N . GLY A 1 95 ? 10.321 6.031 18.954 1.00 50.38 95 GLY A N 1
ATOM 784 C CA . GLY A 1 95 ? 10.233 6.322 17.532 1.00 50.38 95 GLY A CA 1
ATOM 785 C C . GLY A 1 95 ? 11.297 7.336 17.134 1.00 50.38 95 GLY A C 1
ATOM 786 O O . GLY A 1 95 ? 11.201 8.493 17.505 1.00 50.38 95 GLY A O 1
ATOM 787 N N . VAL A 1 96 ? 12.329 6.878 16.428 1.00 49.44 96 VAL A N 1
ATOM 788 C CA . VAL A 1 96 ? 13.090 7.571 15.374 1.00 49.44 96 VAL A CA 1
ATOM 789 C C . VAL A 1 96 ? 14.208 6.612 14.973 1.00 49.44 96 VAL A C 1
ATOM 791 O O . VAL A 1 96 ? 15.158 6.417 15.731 1.00 49.44 96 VAL A O 1
ATOM 794 N N . ARG A 1 97 ? 14.131 6.040 13.763 1.00 41.62 97 ARG A N 1
ATOM 795 C CA . ARG A 1 97 ? 15.305 5.801 12.903 1.00 41.62 97 ARG A CA 1
ATOM 796 C C . ARG A 1 97 ? 14.920 5.280 11.514 1.00 41.62 97 ARG A C 1
ATOM 798 O O . ARG A 1 97 ? 14.554 4.126 11.350 1.00 41.62 97 ARG A O 1
ATOM 805 N N . GLN A 1 98 ? 15.194 6.157 10.545 1.00 41.66 98 GLN A N 1
ATOM 806 C CA . GLN A 1 98 ? 15.642 5.890 9.171 1.00 41.66 98 GLN A CA 1
ATOM 807 C C . GLN A 1 98 ? 14.592 5.498 8.122 1.00 41.66 98 GLN A C 1
ATOM 809 O O . GLN A 1 98 ? 14.559 4.367 7.656 1.00 41.66 98 GLN A O 1
ATOM 814 N N . ALA A 1 99 ? 13.877 6.509 7.623 1.00 41.41 99 ALA A N 1
ATOM 815 C CA . ALA A 1 99 ? 13.302 6.507 6.276 1.00 41.41 99 ALA A CA 1
ATOM 816 C C . ALA A 1 99 ? 13.981 7.556 5.372 1.00 41.41 99 ALA A C 1
ATOM 818 O O . ALA A 1 99 ? 13.329 8.211 4.578 1.00 41.41 99 ALA A O 1
ATOM 819 N N . GLU A 1 100 ? 15.300 7.734 5.481 1.00 40.72 100 GLU A N 1
ATOM 820 C CA . GLU A 1 100 ? 16.075 8.493 4.491 1.00 40.72 100 GLU A CA 1
ATOM 821 C C . GLU A 1 100 ? 17.436 7.823 4.289 1.00 40.72 100 GLU A C 1
ATOM 823 O O . GLU A 1 100 ? 18.454 8.193 4.873 1.00 40.72 100 GLU A O 1
ATOM 828 N N . ARG A 1 101 ? 17.467 6.803 3.431 1.00 41.44 101 ARG A N 1
ATOM 829 C CA . ARG A 1 101 ? 18.659 6.539 2.627 1.00 41.44 101 ARG A CA 1
ATOM 830 C C . ARG A 1 101 ? 18.310 6.874 1.192 1.00 41.44 101 ARG A C 1
ATOM 832 O O . ARG A 1 101 ? 17.575 6.149 0.532 1.00 41.44 101 ARG A O 1
ATOM 839 N N . ALA A 1 102 ? 18.827 8.014 0.753 1.00 38.62 102 ALA A N 1
ATOM 840 C CA . ALA A 1 102 ? 18.852 8.435 -0.633 1.00 38.62 102 ALA A CA 1
ATOM 841 C C . ALA A 1 102 ? 19.596 7.385 -1.476 1.00 38.62 102 ALA A C 1
ATOM 843 O O . ALA A 1 102 ? 20.818 7.399 -1.594 1.00 38.62 102 ALA A O 1
ATOM 844 N N . GLY A 1 103 ? 18.840 6.452 -2.039 1.00 43.56 103 GLY A N 1
ATOM 845 C CA . GLY A 1 103 ? 19.256 5.531 -3.084 1.00 43.56 103 GLY A CA 1
ATOM 846 C C . GLY A 1 103 ? 18.014 5.216 -3.897 1.00 43.56 103 GLY A C 1
ATOM 847 O O . GLY A 1 103 ? 17.068 4.692 -3.326 1.00 43.56 103 GLY A O 1
ATOM 848 N N . ASP A 1 104 ? 18.000 5.651 -5.164 1.00 50.88 104 ASP A N 1
ATOM 849 C CA . ASP A 1 104 ? 16.942 5.467 -6.173 1.00 50.88 104 ASP A CA 1
ATOM 850 C C . ASP A 1 104 ? 15.555 5.128 -5.591 1.00 50.88 104 ASP A C 1
ATOM 852 O O . ASP A 1 104 ? 15.203 3.964 -5.409 1.00 50.88 104 ASP A O 1
ATOM 856 N N . THR A 1 105 ? 14.744 6.156 -5.316 1.00 62.97 105 THR A N 1
ATOM 857 C CA . THR A 1 105 ? 13.339 5.937 -4.951 1.00 62.97 105 THR A CA 1
ATOM 858 C C . THR A 1 105 ? 12.650 5.105 -6.031 1.00 62.97 105 THR A C 1
ATOM 860 O O . THR A 1 105 ? 12.988 5.212 -7.214 1.00 62.97 105 THR A O 1
ATOM 863 N N . LEU A 1 106 ? 11.637 4.321 -5.650 1.00 66.94 106 LEU A N 1
ATOM 864 C CA . LEU A 1 106 ? 10.844 3.531 -6.597 1.00 66.94 106 LEU A CA 1
ATOM 865 C C . LEU A 1 106 ? 10.397 4.388 -7.803 1.00 66.94 106 LEU A C 1
ATOM 867 O O . LEU A 1 106 ? 10.549 3.980 -8.953 1.00 66.94 106 LEU A O 1
ATOM 871 N N . GLY A 1 107 ? 9.948 5.625 -7.551 1.00 66.38 107 GLY A N 1
ATOM 872 C CA . GLY A 1 107 ? 9.580 6.591 -8.594 1.00 66.38 107 GLY A CA 1
ATOM 873 C C . GLY A 1 107 ? 10.741 7.011 -9.509 1.00 66.38 107 GLY A C 1
ATOM 874 O O . GLY A 1 107 ? 10.563 7.127 -10.726 1.00 66.38 107 GLY A O 1
ATOM 875 N N . GLY A 1 108 ? 11.947 7.180 -8.958 1.00 68.00 108 GLY A N 1
ATOM 876 C CA . GLY A 1 108 ? 13.166 7.425 -9.731 1.00 68.00 108 GLY A CA 1
ATOM 877 C C . GLY A 1 108 ? 13.516 6.251 -10.649 1.00 68.00 108 GLY A C 1
ATOM 878 O O . GLY A 1 108 ? 13.797 6.454 -11.833 1.00 68.00 108 GLY A O 1
ATOM 879 N N . THR A 1 109 ? 13.419 5.015 -10.153 1.00 71.44 109 THR A N 1
ATOM 880 C CA . THR A 1 109 ? 13.647 3.816 -10.973 1.00 71.44 109 THR A CA 1
ATOM 881 C C . THR A 1 109 ? 12.594 3.656 -12.067 1.00 71.44 109 THR A C 1
ATOM 883 O O . THR A 1 109 ? 12.956 3.382 -13.210 1.00 71.44 109 THR A O 1
ATOM 886 N N . PHE A 1 110 ? 11.312 3.901 -11.776 1.00 73.69 110 PHE A N 1
ATOM 887 C CA . PHE A 1 110 ? 10.253 3.856 -12.793 1.00 73.69 110 PHE A CA 1
ATOM 888 C C . PHE A 1 110 ? 10.452 4.895 -13.898 1.00 73.69 110 PHE A C 1
ATOM 890 O O . PHE A 1 110 ? 10.199 4.614 -15.070 1.00 73.69 110 PHE A O 1
ATOM 897 N N . THR A 1 111 ? 10.949 6.082 -13.554 1.00 72.12 111 THR A N 1
ATOM 898 C CA . THR A 1 111 ? 11.258 7.119 -14.546 1.00 72.12 111 THR A CA 1
ATOM 899 C C . THR A 1 111 ? 12.359 6.657 -15.501 1.00 72.12 111 THR A C 1
ATOM 901 O O . THR A 1 111 ? 12.213 6.799 -16.714 1.00 72.12 111 THR A O 1
ATOM 904 N N . LYS A 1 112 ? 13.425 6.032 -14.981 1.00 73.56 112 LYS A N 1
ATOM 905 C CA . LYS A 1 112 ? 14.488 5.435 -15.808 1.00 73.56 112 LYS A CA 1
ATOM 906 C C . LYS A 1 112 ? 13.937 4.295 -16.671 1.00 73.56 112 LYS A C 1
ATOM 908 O O . LYS A 1 112 ? 14.168 4.274 -17.874 1.00 73.56 112 LYS A O 1
ATOM 913 N N . TYR A 1 113 ? 13.148 3.399 -16.078 1.00 79.94 113 TYR A N 1
ATOM 914 C CA . TYR A 1 113 ? 12.539 2.244 -16.745 1.00 79.94 113 TYR A CA 1
ATOM 915 C C . TYR A 1 113 ? 11.725 2.624 -17.994 1.00 79.94 113 TYR A C 1
ATOM 917 O O . TYR A 1 113 ? 11.813 1.966 -19.033 1.00 79.94 113 TYR A O 1
ATOM 925 N N . ARG A 1 114 ? 10.959 3.719 -17.932 1.00 78.56 114 ARG A N 1
ATOM 926 C CA . ARG A 1 114 ? 10.140 4.191 -19.061 1.00 78.56 114 ARG A CA 1
ATOM 927 C C . ARG A 1 114 ? 10.951 4.606 -20.289 1.00 78.56 114 ARG A C 1
ATOM 929 O O . ARG A 1 114 ? 10.419 4.526 -21.388 1.00 78.56 114 ARG A O 1
ATOM 936 N N . ASN A 1 115 ? 12.207 5.011 -20.117 1.00 79.69 115 ASN A N 1
ATOM 937 C CA . ASN A 1 115 ? 13.013 5.587 -21.195 1.00 79.69 115 ASN A CA 1
ATOM 938 C C . ASN A 1 115 ? 13.863 4.557 -21.963 1.00 79.69 115 ASN A C 1
ATOM 940 O O . ASN A 1 115 ? 14.473 4.917 -22.966 1.00 79.69 115 ASN A O 1
ATOM 944 N N . TYR A 1 116 ? 13.902 3.293 -21.530 1.00 80.31 116 TYR A N 1
ATOM 945 C CA . TYR A 1 116 ? 14.600 2.220 -22.250 1.00 80.31 116 TYR A CA 1
ATOM 946 C C . TYR A 1 116 ? 13.709 1.597 -23.331 1.00 80.31 116 TYR A C 1
ATOM 948 O O . TYR A 1 116 ? 12.527 1.358 -23.087 1.00 80.31 116 TYR A O 1
ATOM 956 N N . SER A 1 117 ? 14.268 1.325 -24.513 1.00 69.62 117 SER A N 1
ATOM 957 C CA . SER A 1 117 ? 13.529 0.862 -25.702 1.00 69.62 117 SER A CA 1
ATOM 958 C C . SER A 1 117 ? 13.681 -0.631 -26.018 1.00 69.62 117 SER A C 1
ATOM 960 O O . SER A 1 117 ? 12.941 -1.147 -26.853 1.00 69.62 117 SER A O 1
ATOM 962 N N . ALA A 1 118 ? 14.619 -1.330 -25.376 1.00 77.69 118 ALA A N 1
ATOM 963 C CA . ALA A 1 118 ? 14.818 -2.769 -25.544 1.00 77.69 118 ALA A CA 1
ATOM 964 C C . ALA A 1 118 ? 13.973 -3.596 -24.558 1.00 77.69 118 ALA A C 1
ATOM 966 O O . ALA A 1 118 ? 13.297 -3.044 -23.684 1.00 77.69 118 ALA A O 1
ATOM 967 N N . TYR A 1 119 ? 14.042 -4.929 -24.671 1.00 88.38 119 TYR A N 1
ATOM 968 C CA . TYR A 1 119 ? 13.408 -5.830 -23.709 1.00 88.38 119 TYR A CA 1
ATOM 969 C C . TYR A 1 119 ? 13.903 -5.524 -22.296 1.00 88.38 119 TYR A C 1
ATOM 971 O O . TYR A 1 119 ? 15.103 -5.544 -21.998 1.00 88.38 119 TYR A O 1
ATOM 979 N N . LYS A 1 120 ? 12.941 -5.200 -21.439 1.00 92.12 120 LYS A N 1
ATOM 980 C CA . LYS A 1 120 ? 13.153 -4.708 -20.084 1.00 92.12 120 LYS A CA 1
ATOM 981 C C . LYS A 1 120 ? 12.121 -5.327 -19.165 1.00 92.12 120 LYS A C 1
ATOM 983 O O . LYS A 1 120 ? 11.016 -5.661 -19.596 1.00 92.12 120 LYS A O 1
ATOM 988 N N . ALA A 1 121 ? 12.480 -5.466 -17.904 1.00 93.56 121 ALA A N 1
ATOM 989 C CA . ALA A 1 121 ? 11.567 -5.954 -16.891 1.00 93.56 121 ALA A CA 1
ATOM 990 C C . ALA A 1 121 ? 11.886 -5.324 -15.543 1.00 93.56 121 ALA A C 1
ATOM 992 O O . ALA A 1 121 ? 13.023 -4.925 -15.270 1.00 93.56 121 ALA A O 1
ATOM 993 N N . LEU A 1 122 ? 10.856 -5.228 -14.712 1.00 91.56 122 LEU A N 1
ATOM 994 C CA . LEU A 1 122 ? 10.949 -4.758 -13.340 1.00 91.56 122 LEU A CA 1
ATOM 995 C C . LEU A 1 122 ? 10.228 -5.756 -12.443 1.00 91.56 122 LEU A C 1
ATOM 997 O O . LEU A 1 122 ? 9.027 -5.987 -12.596 1.00 91.56 122 LEU A O 1
ATOM 1001 N N . ALA A 1 123 ? 10.967 -6.318 -11.497 1.00 92.25 123 ALA A N 1
ATOM 1002 C CA . ALA A 1 123 ? 10.461 -7.172 -10.443 1.00 92.25 123 ALA A CA 1
ATOM 1003 C C . ALA A 1 123 ? 10.477 -6.430 -9.106 1.00 92.25 123 ALA A C 1
ATOM 1005 O O . ALA A 1 123 ? 11.415 -5.693 -8.798 1.00 92.25 123 ALA A O 1
ATOM 1006 N N . LEU A 1 124 ? 9.431 -6.639 -8.315 1.00 88.88 124 LEU A N 1
ATOM 1007 C CA . LEU A 1 124 ? 9.225 -5.982 -7.032 1.00 88.88 124 LEU A CA 1
ATOM 1008 C C . LEU A 1 124 ? 8.765 -7.009 -5.996 1.00 88.88 124 LEU A C 1
ATOM 1010 O O . LEU A 1 124 ? 7.899 -7.842 -6.271 1.00 88.88 124 LEU A O 1
ATOM 1014 N N . ALA A 1 125 ? 9.318 -6.903 -4.796 1.00 88.44 125 ALA A N 1
ATOM 1015 C CA . ALA A 1 125 ? 8.720 -7.397 -3.567 1.00 88.44 125 ALA A CA 1
ATOM 1016 C C . ALA A 1 125 ? 8.419 -6.191 -2.678 1.00 88.44 125 ALA A C 1
ATOM 1018 O O . ALA A 1 125 ? 9.249 -5.289 -2.568 1.00 88.44 125 ALA A O 1
ATOM 1019 N N . PHE A 1 126 ? 7.244 -6.172 -2.062 1.00 80.81 126 PHE A N 1
ATOM 1020 C CA . PHE A 1 126 ? 6.835 -5.142 -1.116 1.00 80.81 126 PHE A CA 1
ATOM 1021 C C . PHE A 1 126 ? 6.041 -5.826 -0.016 1.00 80.81 126 PHE A C 1
ATOM 1023 O O . PHE A 1 126 ? 5.005 -6.440 -0.295 1.00 80.81 126 PHE A O 1
ATOM 1030 N N . ASP A 1 127 ? 6.534 -5.749 1.213 1.00 79.31 127 ASP A N 1
ATOM 1031 C CA . ASP A 1 127 ? 5.845 -6.324 2.355 1.00 79.31 127 ASP A CA 1
ATOM 1032 C C . ASP A 1 127 ? 5.049 -5.273 3.133 1.00 79.31 127 ASP A C 1
ATOM 1034 O O . ASP A 1 127 ? 5.129 -4.064 2.916 1.00 79.31 127 ASP A O 1
ATOM 1038 N N . TYR A 1 128 ? 4.234 -5.761 4.063 1.00 70.44 128 TYR A N 1
ATOM 1039 C CA . TYR A 1 128 ? 3.415 -4.914 4.926 1.00 70.44 128 TYR A CA 1
ATOM 1040 C C . TYR A 1 128 ? 4.244 -4.074 5.905 1.00 70.44 128 TYR A C 1
ATOM 1042 O O . TYR A 1 128 ? 3.691 -3.214 6.587 1.00 70.44 128 TYR A O 1
ATOM 1050 N N . LYS A 1 129 ? 5.554 -4.336 6.013 1.00 69.19 129 LYS A N 1
ATOM 1051 C CA . LYS A 1 129 ? 6.451 -3.543 6.847 1.00 69.19 129 LYS A CA 1
ATOM 1052 C C . LYS A 1 129 ? 6.930 -2.276 6.127 1.00 69.19 129 LYS A C 1
ATOM 1054 O O . LYS A 1 129 ? 7.648 -1.465 6.706 1.00 69.19 129 LYS A O 1
ATOM 1059 N N . GLY A 1 130 ? 6.550 -2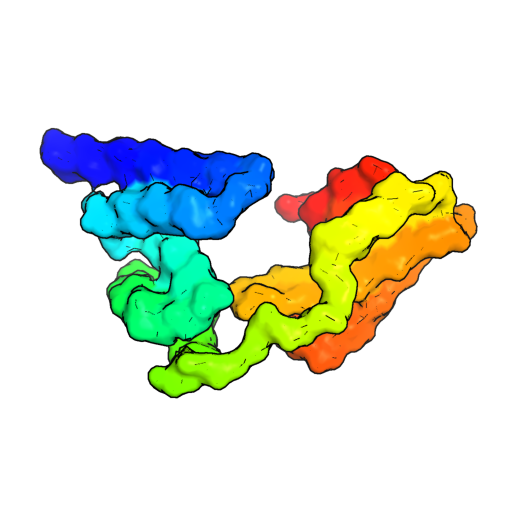.104 4.858 1.00 67.50 130 GLY A N 1
ATOM 1060 C CA . GLY A 1 130 ? 7.084 -1.061 3.989 1.00 67.50 130 GLY A CA 1
ATOM 1061 C C . GLY A 1 130 ? 8.490 -1.372 3.477 1.00 67.50 130 GLY A C 1
ATOM 1062 O O . GLY A 1 130 ? 9.081 -0.535 2.789 1.00 67.50 130 GLY A O 1
ATOM 1063 N N . ALA A 1 131 ? 9.030 -2.558 3.784 1.00 78.62 131 ALA A N 1
ATOM 1064 C CA . ALA A 1 131 ? 10.286 -3.011 3.220 1.00 78.62 131 ALA A CA 1
ATOM 1065 C C . ALA A 1 131 ? 10.041 -3.507 1.791 1.00 78.62 131 ALA A C 1
ATOM 1067 O O . ALA A 1 131 ? 9.016 -4.115 1.468 1.00 78.62 131 ALA A O 1
ATOM 1068 N N . TYR A 1 132 ? 10.991 -3.217 0.907 1.00 82.62 132 TYR A N 1
ATOM 1069 C CA . TYR A 1 132 ? 10.866 -3.561 -0.497 1.00 82.62 132 TYR A CA 1
ATOM 1070 C C . TYR A 1 132 ? 12.196 -3.992 -1.096 1.00 82.62 132 TYR A C 1
ATOM 1072 O O . TYR A 1 132 ? 13.265 -3.539 -0.690 1.00 82.62 132 TYR A O 1
ATOM 1080 N N . ALA A 1 133 ? 12.111 -4.869 -2.091 1.00 87.69 133 ALA A N 1
ATOM 1081 C CA . ALA A 1 133 ? 13.234 -5.276 -2.917 1.00 87.69 133 ALA A CA 1
ATOM 1082 C C . ALA A 1 133 ? 12.874 -5.055 -4.381 1.00 87.69 133 ALA A C 1
ATOM 1084 O O . ALA A 1 133 ? 11.760 -5.349 -4.810 1.00 87.69 133 ALA A O 1
ATOM 1085 N N . LEU A 1 134 ? 13.819 -4.515 -5.144 1.00 87.75 134 LEU A N 1
ATOM 1086 C CA . LEU A 1 134 ? 13.602 -4.109 -6.525 1.00 87.75 134 LEU A CA 1
ATOM 1087 C C . LEU A 1 134 ? 14.683 -4.708 -7.414 1.00 87.75 134 LEU A C 1
ATOM 1089 O O . LEU A 1 134 ? 15.865 -4.473 -7.173 1.00 87.75 134 LEU A O 1
ATOM 1093 N N . GLY A 1 135 ? 14.284 -5.406 -8.468 1.00 90.25 135 GLY A N 1
ATOM 1094 C CA . GLY A 1 135 ? 15.165 -5.818 -9.554 1.00 90.25 135 GLY A CA 1
ATOM 1095 C C . GLY A 1 135 ? 14.692 -5.201 -10.857 1.00 90.25 135 GLY A C 1
ATOM 1096 O O . GLY A 1 135 ? 13.504 -5.222 -11.158 1.00 90.25 135 G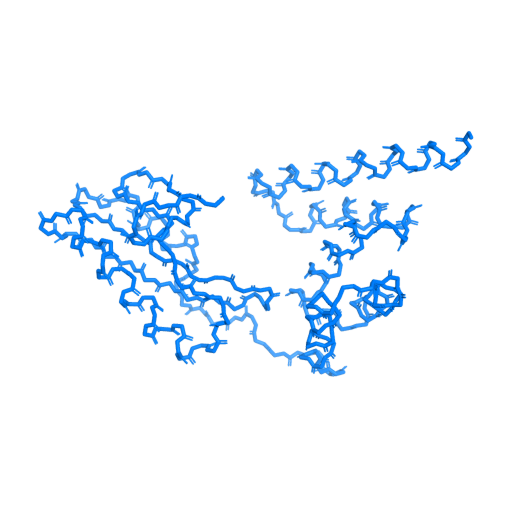LY A O 1
ATOM 1097 N N . TYR A 1 136 ? 15.599 -4.615 -11.627 1.00 89.62 136 TYR A N 1
ATOM 1098 C CA . TYR A 1 136 ? 15.270 -4.089 -12.945 1.00 89.62 136 TYR A CA 1
ATOM 1099 C C . TYR A 1 136 ? 16.396 -4.387 -13.919 1.00 89.62 136 TYR A C 1
ATOM 1101 O O . TYR A 1 136 ? 17.573 -4.347 -13.557 1.00 89.62 136 TYR A O 1
ATOM 1109 N N . VAL A 1 137 ? 16.016 -4.687 -15.154 1.00 90.94 137 VAL A N 1
ATOM 1110 C CA . VAL A 1 137 ? 16.932 -5.012 -16.244 1.00 90.94 137 VAL A CA 1
ATOM 1111 C C . VAL A 1 137 ? 16.435 -4.331 -17.511 1.00 90.94 137 VAL A C 1
ATOM 1113 O O . VAL A 1 137 ? 15.230 -4.203 -17.729 1.00 90.94 137 VAL A O 1
ATOM 1116 N N . PHE A 1 138 ? 17.376 -3.885 -18.331 1.00 89.50 138 PHE A N 1
ATOM 1117 C CA . PHE A 1 138 ? 17.166 -3.329 -19.663 1.00 89.50 138 PHE A CA 1
ATOM 1118 C C . PHE A 1 138 ? 18.122 -4.018 -20.645 1.00 89.50 138 PHE A C 1
ATOM 1120 O O . PHE A 1 138 ? 19.012 -4.760 -20.221 1.00 89.50 138 PHE A O 1
ATOM 1127 N N . ASP A 1 139 ? 17.912 -3.805 -21.943 1.00 86.56 139 ASP A N 1
ATOM 1128 C CA . ASP A 1 139 ? 18.752 -4.337 -23.027 1.00 86.56 139 ASP A CA 1
ATOM 1129 C C . ASP A 1 139 ? 18.957 -5.862 -22.976 1.00 86.56 139 ASP A C 1
ATOM 1131 O O . ASP A 1 139 ? 20.029 -6.388 -23.281 1.00 86.56 139 ASP A O 1
ATOM 1135 N N . SER A 1 140 ? 17.914 -6.599 -22.584 1.00 87.62 140 SER A N 1
ATOM 1136 C CA . SER A 1 140 ? 17.927 -8.062 -22.651 1.00 87.62 140 SER A CA 1
ATOM 1137 C C . SER A 1 140 ? 17.665 -8.567 -24.076 1.00 87.62 140 SER A C 1
ATOM 1139 O O . SER A 1 140 ? 17.065 -7.851 -24.878 1.00 87.62 140 SER A O 1
ATOM 1141 N N . PRO A 1 141 ? 18.128 -9.785 -24.420 1.00 90.50 141 PRO A N 1
ATOM 1142 C CA . PRO A 1 141 ? 17.965 -10.342 -25.767 1.00 90.50 141 PRO A CA 1
ATOM 1143 C C . PRO A 1 141 ? 16.499 -10.619 -26.130 1.00 90.50 141 PRO A C 1
ATOM 1145 O O . PRO A 1 141 ? 16.122 -10.498 -27.294 1.00 90.50 141 PRO A O 1
ATOM 1148 N N . ASP A 1 142 ? 15.680 -10.946 -25.132 1.00 94.06 142 ASP A N 1
ATOM 1149 C CA . ASP A 1 142 ? 14.246 -11.198 -25.237 1.00 94.06 142 ASP A CA 1
ATOM 1150 C C . ASP A 1 142 ? 13.548 -10.873 -23.900 1.00 94.06 142 ASP A C 1
ATOM 1152 O O . ASP A 1 142 ? 14.198 -10.526 -22.905 1.00 94.06 142 ASP A O 1
ATOM 1156 N N . GLN A 1 143 ? 12.211 -10.917 -23.898 1.00 92.25 143 GLN A N 1
ATOM 1157 C CA . GLN A 1 143 ? 11.401 -10.541 -22.737 1.00 92.25 143 GLN A CA 1
ATOM 1158 C C . GLN A 1 143 ? 11.485 -11.561 -21.595 1.00 92.25 143 GLN A C 1
ATOM 1160 O O . GLN A 1 143 ? 11.496 -11.152 -20.435 1.00 92.25 143 GLN A O 1
ATOM 1165 N N . ASP A 1 144 ? 11.587 -12.855 -21.902 1.00 92.75 144 ASP A N 1
ATOM 1166 C CA . ASP A 1 144 ? 11.671 -13.909 -20.887 1.00 92.75 144 ASP A CA 1
ATOM 1167 C C . ASP A 1 144 ? 12.995 -13.789 -20.119 1.00 92.75 144 ASP A C 1
ATOM 1169 O O . ASP A 1 144 ? 13.009 -13.724 -18.890 1.00 92.75 144 ASP A O 1
ATOM 1173 N N . ALA A 1 145 ? 14.104 -13.588 -20.837 1.00 93.44 145 ALA A N 1
ATOM 1174 C CA . ALA A 1 145 ? 15.410 -13.311 -20.250 1.00 93.44 145 ALA A CA 1
ATOM 1175 C C . ALA A 1 145 ? 15.421 -12.017 -19.419 1.00 93.44 145 ALA A C 1
ATOM 1177 O O . ALA A 1 145 ? 16.121 -11.942 -18.405 1.00 93.44 145 ALA A O 1
ATOM 1178 N N . ALA A 1 146 ? 14.665 -10.990 -19.826 1.00 94.06 146 ALA A N 1
ATOM 1179 C CA . ALA A 1 146 ? 14.519 -9.768 -19.037 1.00 94.06 146 ALA A CA 1
ATOM 1180 C C . ALA A 1 146 ? 13.807 -10.054 -17.706 1.00 94.06 146 ALA A C 1
ATOM 1182 O O . ALA A 1 146 ? 14.276 -9.619 -16.651 1.00 94.06 146 ALA A O 1
ATOM 1183 N N . ASN A 1 147 ? 12.699 -10.797 -17.761 1.00 93.19 147 ASN A N 1
ATOM 1184 C CA . ASN A 1 147 ? 11.878 -11.158 -16.608 1.00 93.19 147 ASN A CA 1
ATOM 1185 C C . ASN A 1 147 ? 12.665 -11.994 -15.595 1.00 93.19 147 ASN A C 1
ATOM 1187 O O . ASN A 1 147 ? 12.707 -11.639 -14.414 1.00 93.19 147 ASN A O 1
ATOM 1191 N N . ASP A 1 148 ? 13.333 -13.049 -16.064 1.00 94.88 148 ASP A N 1
ATOM 1192 C CA . ASP A 1 148 ? 14.117 -13.955 -15.222 1.00 94.88 148 ASP A CA 1
ATOM 1193 C C . ASP A 1 148 ? 15.245 -13.212 -14.503 1.00 94.88 148 ASP A C 1
ATOM 1195 O O . ASP A 1 148 ? 15.393 -13.320 -13.284 1.00 94.88 148 ASP A O 1
ATOM 1199 N N . ARG A 1 149 ? 15.997 -12.371 -15.225 1.00 94.44 149 ARG A N 1
ATOM 1200 C CA . ARG A 1 149 ? 17.080 -11.580 -14.621 1.00 94.44 149 ARG A CA 1
ATOM 1201 C C . ARG A 1 149 ? 16.558 -10.527 -13.649 1.00 94.44 149 ARG A C 1
ATOM 1203 O O . ARG A 1 149 ? 17.176 -10.292 -12.613 1.00 94.44 149 ARG A O 1
ATOM 1210 N N . ALA A 1 150 ? 15.435 -9.874 -13.952 1.00 93.62 150 ALA A N 1
ATOM 1211 C CA . ALA A 1 150 ? 14.835 -8.914 -13.029 1.00 93.62 150 ALA A CA 1
ATOM 1212 C C . ALA A 1 150 ? 14.401 -9.599 -11.723 1.00 93.62 150 ALA A C 1
ATOM 1214 O O . ALA A 1 150 ? 14.651 -9.057 -10.643 1.00 93.62 150 ALA A O 1
ATOM 1215 N N . LEU A 1 151 ? 13.812 -10.796 -11.807 1.00 95.00 151 LEU A N 1
ATOM 1216 C CA . LEU A 1 151 ? 13.464 -11.610 -10.643 1.00 95.00 151 LEU A CA 1
ATOM 1217 C C . LEU A 1 151 ? 14.701 -12.028 -9.846 1.00 95.00 151 LEU A C 1
ATOM 1219 O O . LEU A 1 151 ? 14.700 -11.861 -8.631 1.00 95.00 151 LEU A O 1
ATOM 1223 N N . GLU A 1 152 ? 15.760 -12.498 -10.504 1.00 95.00 152 GLU A N 1
ATOM 1224 C CA . GLU A 1 152 ? 17.013 -12.893 -9.848 1.00 95.00 152 GLU A CA 1
ATOM 1225 C C . GLU A 1 152 ? 17.628 -11.731 -9.049 1.00 95.00 152 GLU A C 1
ATOM 1227 O O . GLU A 1 152 ? 17.946 -11.879 -7.866 1.00 95.00 152 GLU A O 1
ATOM 1232 N N . VAL A 1 153 ? 17.716 -10.540 -9.656 1.00 93.31 153 VAL A N 1
ATOM 1233 C CA . VAL A 1 153 ? 18.213 -9.330 -8.979 1.00 93.31 153 VAL A CA 1
ATOM 1234 C C . VAL A 1 153 ? 17.317 -8.944 -7.801 1.00 93.31 153 VAL A C 1
ATOM 1236 O O . VAL A 1 153 ? 17.816 -8.543 -6.746 1.00 93.31 153 VAL A O 1
ATOM 1239 N N . CYS A 1 154 ? 15.996 -9.051 -7.964 1.00 93.12 154 CYS A N 1
ATOM 1240 C CA . CYS A 1 154 ? 15.051 -8.761 -6.893 1.00 93.12 154 CYS A CA 1
ATOM 1241 C C . CYS A 1 154 ? 15.216 -9.740 -5.726 1.00 93.12 154 CYS A C 1
ATOM 1243 O O . CYS A 1 154 ? 15.324 -9.298 -4.587 1.00 93.12 154 CYS A O 1
ATOM 1245 N N . GLU A 1 155 ? 15.284 -11.045 -5.991 1.00 93.94 155 GLU A N 1
ATOM 1246 C CA . GLU A 1 155 ? 15.412 -12.088 -4.968 1.00 93.94 155 GLU A CA 1
ATOM 1247 C C . GLU A 1 155 ? 16.736 -11.984 -4.202 1.00 93.94 155 GLU A C 1
ATOM 1249 O O . GLU A 1 155 ? 16.750 -12.117 -2.977 1.00 93.94 155 GLU A O 1
ATOM 1254 N N . ALA A 1 156 ? 17.833 -11.646 -4.887 1.00 89.69 156 ALA A N 1
ATOM 1255 C CA . ALA A 1 156 ? 19.113 -11.376 -4.235 1.00 89.69 156 ALA A CA 1
ATOM 1256 C C . ALA A 1 156 ? 19.002 -10.227 -3.214 1.00 89.69 156 ALA A C 1
ATOM 1258 O O . ALA A 1 156 ? 19.449 -10.355 -2.073 1.00 89.69 156 ALA A O 1
ATOM 1259 N N . ARG A 1 157 ? 18.337 -9.127 -3.591 1.00 88.25 157 ARG A N 1
ATOM 1260 C CA . ARG A 1 157 ? 18.082 -7.988 -2.691 1.00 88.25 157 ARG A CA 1
ATOM 1261 C C . ARG A 1 157 ? 17.049 -8.315 -1.616 1.00 88.25 157 ARG A C 1
ATOM 1263 O O . ARG A 1 157 ? 17.155 -7.828 -0.497 1.00 88.25 157 ARG A O 1
ATOM 1270 N N . ARG A 1 158 ? 16.060 -9.155 -1.922 1.00 89.50 158 ARG A N 1
ATOM 1271 C CA . ARG A 1 158 ? 15.035 -9.600 -0.972 1.00 89.50 158 ARG A CA 1
ATOM 1272 C C . ARG A 1 158 ? 15.670 -10.261 0.247 1.00 89.50 158 ARG A C 1
ATOM 1274 O O . ARG A 1 158 ? 15.299 -9.938 1.374 1.00 89.50 158 ARG A O 1
ATOM 1281 N N . ALA A 1 159 ? 16.647 -11.137 0.010 1.00 82.62 159 ALA A N 1
ATOM 1282 C CA . ALA A 1 159 ? 17.407 -11.799 1.063 1.00 82.62 159 ALA A CA 1
ATOM 1283 C C . ALA A 1 159 ? 18.232 -10.806 1.903 1.00 82.62 159 ALA A C 1
ATOM 1285 O O . ALA A 1 159 ? 18.287 -10.942 3.122 1.00 82.62 159 ALA A O 1
ATOM 1286 N N . GLU A 1 160 ? 18.825 -9.788 1.272 1.00 77.38 160 GLU A N 1
ATOM 1287 C CA . GLU A 1 160 ? 19.605 -8.742 1.951 1.00 77.38 160 GLU A CA 1
ATOM 1288 C C . GLU A 1 160 ? 18.735 -7.863 2.865 1.00 77.38 160 GLU A C 1
ATOM 1290 O O . GLU A 1 160 ? 19.102 -7.593 4.009 1.00 77.38 160 GLU A O 1
ATOM 1295 N N . PHE A 1 161 ? 17.557 -7.453 2.388 1.00 75.62 161 PHE A N 1
ATOM 1296 C CA . PHE A 1 161 ? 16.663 -6.533 3.100 1.00 75.62 161 PHE A CA 1
ATOM 1297 C C . PHE A 1 161 ? 15.594 -7.229 3.954 1.00 75.62 161 PHE A C 1
ATOM 1299 O O . PHE A 1 161 ? 14.721 -6.557 4.495 1.00 75.62 161 PHE A O 1
ATOM 1306 N N . SER A 1 162 ? 15.669 -8.558 4.110 1.00 79.88 162 SER A N 1
ATOM 1307 C CA . SER A 1 162 ? 14.721 -9.362 4.904 1.00 79.88 162 SER A CA 1
ATOM 1308 C C . SER A 1 162 ? 13.248 -9.144 4.527 1.00 79.88 162 SER A C 1
ATOM 1310 O O . SER A 1 162 ? 12.369 -9.187 5.384 1.00 79.88 162 SER A O 1
ATOM 1312 N N . VAL A 1 163 ? 12.976 -8.916 3.240 1.00 83.19 163 VAL A N 1
ATOM 1313 C CA . VAL A 1 163 ? 11.617 -8.671 2.740 1.00 83.19 163 VAL A CA 1
ATOM 1314 C C . VAL A 1 163 ? 10.853 -9.996 2.675 1.00 83.19 163 VAL A C 1
ATOM 1316 O O . VAL A 1 163 ? 11.266 -10.946 2.004 1.00 83.19 163 VAL A O 1
ATOM 1319 N N . GLU A 1 164 ? 9.720 -10.076 3.372 1.00 83.38 164 GLU A N 1
ATOM 1320 C CA . GLU A 1 164 ? 9.022 -11.354 3.600 1.00 83.38 164 GLU A CA 1
ATOM 1321 C C . GLU A 1 164 ? 8.283 -11.867 2.352 1.00 83.38 164 GLU A C 1
ATOM 1323 O O . GLU A 1 164 ? 8.188 -13.074 2.108 1.00 83.38 164 GLU A O 1
ATOM 1328 N N . THR A 1 165 ? 7.759 -10.958 1.531 1.00 85.00 165 THR A N 1
ATOM 1329 C CA . THR A 1 165 ? 6.977 -11.304 0.334 1.00 85.00 165 THR A CA 1
ATOM 1330 C C . THR A 1 165 ? 7.876 -11.698 -0.837 1.00 85.00 165 THR A C 1
ATOM 1332 O O . THR A 1 165 ? 8.873 -11.018 -1.054 1.00 85.00 165 THR A O 1
ATOM 1335 N N . PRO A 1 166 ? 7.534 -12.726 -1.637 1.00 89.69 166 PRO A N 1
ATOM 1336 C CA . PRO A 1 166 ? 8.337 -13.117 -2.797 1.00 89.69 166 PRO A CA 1
ATOM 1337 C C . PRO A 1 166 ? 8.361 -12.024 -3.870 1.00 89.69 166 PRO A C 1
ATOM 1339 O O . PRO A 1 166 ? 7.380 -11.290 -4.030 1.00 89.69 166 PRO A O 1
ATOM 1342 N N . CYS A 1 167 ? 9.453 -11.954 -4.631 1.00 90.94 167 CYS A N 1
ATOM 1343 C CA . CYS A 1 167 ? 9.542 -11.070 -5.785 1.00 90.94 167 CYS A CA 1
ATOM 1344 C C . CYS A 1 167 ? 8.607 -11.526 -6.900 1.00 90.94 167 CYS A C 1
ATOM 1346 O O . CYS A 1 167 ? 8.417 -12.719 -7.144 1.00 90.94 167 CYS A O 1
ATOM 1348 N N . ARG A 1 168 ? 8.016 -10.555 -7.596 1.00 91.81 168 ARG A N 1
ATOM 1349 C CA . ARG A 1 168 ? 7.134 -10.799 -8.738 1.00 91.81 168 ARG A CA 1
ATOM 1350 C C . ARG A 1 168 ? 7.395 -9.795 -9.839 1.00 91.81 168 ARG A C 1
ATOM 1352 O O . ARG A 1 168 ? 7.759 -8.653 -9.554 1.00 91.81 168 ARG A O 1
ATOM 1359 N N . VAL A 1 169 ? 7.156 -10.194 -11.085 1.00 89.44 169 VAL A N 1
ATOM 1360 C CA . VAL A 1 169 ? 7.275 -9.273 -12.216 1.00 89.44 169 VAL A CA 1
ATOM 1361 C C . VAL A 1 169 ? 6.125 -8.278 -12.147 1.00 89.44 169 VAL A C 1
ATOM 1363 O O . VAL A 1 169 ? 4.946 -8.639 -12.137 1.00 89.44 169 VAL A O 1
ATOM 1366 N N . TYR A 1 170 ? 6.474 -7.003 -12.050 1.00 87.69 170 TYR A N 1
ATOM 1367 C CA . TYR A 1 170 ? 5.520 -5.908 -11.980 1.00 87.69 170 TYR A CA 1
ATOM 1368 C C . TYR A 1 170 ? 5.362 -5.222 -13.337 1.00 87.69 170 TYR A C 1
ATOM 1370 O O . TYR A 1 170 ? 4.251 -4.815 -13.681 1.00 87.69 170 TYR A O 1
ATOM 1378 N N . ALA A 1 171 ? 6.438 -5.145 -14.125 1.00 88.25 171 ALA A N 1
ATOM 1379 C CA . ALA A 1 171 ? 6.404 -4.633 -15.489 1.00 88.25 171 ALA A CA 1
ATOM 1380 C C . ALA A 1 171 ? 7.255 -5.473 -16.453 1.00 88.25 171 ALA A C 1
ATOM 1382 O O . ALA A 1 171 ? 8.337 -5.933 -16.092 1.00 88.25 171 ALA A O 1
ATOM 1383 N N . GLU A 1 172 ? 6.746 -5.616 -17.676 1.00 91.69 172 GLU A N 1
ATOM 1384 C CA . GLU A 1 172 ? 7.326 -6.341 -18.811 1.00 91.69 172 GLU A CA 1
ATOM 1385 C C . GLU A 1 172 ? 7.277 -5.427 -20.036 1.00 91.69 172 GLU A C 1
ATOM 1387 O O . GLU A 1 172 ? 6.194 -5.012 -20.468 1.00 91.69 172 GLU A O 1
ATOM 1392 N N . GLY A 1 173 ? 8.432 -5.051 -20.582 1.00 88.69 173 GLY A N 1
ATOM 1393 C CA . GLY A 1 173 ? 8.503 -4.045 -21.635 1.00 88.69 173 GLY A CA 1
ATOM 1394 C C . GLY A 1 173 ? 7.805 -2.758 -21.188 1.00 88.69 173 GLY A C 1
ATOM 1395 O O . GLY A 1 173 ? 8.069 -2.231 -20.107 1.00 88.69 173 GLY A O 1
ATOM 1396 N N . ASP A 1 174 ? 6.854 -2.272 -21.981 1.00 86.38 174 ASP A N 1
ATOM 1397 C CA . ASP A 1 174 ? 6.068 -1.073 -21.654 1.00 86.38 174 ASP A CA 1
ATOM 1398 C C . ASP A 1 174 ? 4.756 -1.364 -20.908 1.00 86.38 174 ASP A C 1
ATOM 1400 O O . ASP A 1 174 ? 3.921 -0.476 -20.725 1.00 86.38 174 ASP A O 1
ATOM 1404 N N . ARG A 1 175 ? 4.547 -2.608 -20.467 1.00 83.56 175 ARG A N 1
ATOM 1405 C CA . ARG A 1 175 ? 3.309 -3.039 -19.815 1.00 83.56 175 ARG A CA 1
ATOM 1406 C C . ARG A 1 175 ? 3.519 -3.269 -18.329 1.00 83.56 175 ARG A C 1
ATOM 1408 O O . ARG A 1 175 ? 4.414 -3.999 -17.926 1.00 83.56 175 ARG A O 1
ATOM 1415 N N . VAL A 1 176 ? 2.621 -2.727 -17.511 1.00 81.81 176 VAL A N 1
ATOM 1416 C CA . VAL A 1 176 ? 2.484 -3.130 -16.105 1.00 81.81 176 VAL A CA 1
ATOM 1417 C C . VAL A 1 176 ? 1.641 -4.406 -16.057 1.00 81.81 176 VAL A C 1
ATOM 1419 O O . VAL A 1 176 ? 0.519 -4.429 -16.565 1.00 81.81 176 VAL A O 1
ATOM 1422 N N . VAL A 1 177 ? 2.190 -5.476 -15.482 1.00 81.50 177 VAL A N 1
ATOM 1423 C CA . VAL A 1 177 ? 1.565 -6.812 -15.429 1.00 81.50 177 VAL A CA 1
ATOM 1424 C C . VAL A 1 177 ? 1.059 -7.195 -14.037 1.00 81.50 177 VAL A C 1
ATOM 1426 O O . VAL A 1 177 ? 0.311 -8.161 -13.912 1.00 81.50 177 VAL A O 1
ATOM 1429 N N . GLY A 1 178 ? 1.374 -6.398 -13.009 1.00 62.00 178 GLY A N 1
ATOM 1430 C CA . GLY A 1 178 ? 0.690 -6.453 -11.713 1.00 62.00 178 GLY A CA 1
ATOM 1431 C C . GLY A 1 178 ? 1.010 -7.676 -10.849 1.00 62.00 178 GLY A C 1
ATOM 1432 O O . GLY A 1 178 ? 0.147 -8.118 -10.098 1.00 62.00 178 GLY A O 1
ATOM 1433 N N . GLY A 1 179 ? 2.231 -8.216 -10.919 1.00 58.25 179 GLY A N 1
ATOM 1434 C CA . GLY A 1 179 ? 2.682 -9.271 -10.008 1.00 58.25 179 GLY A CA 1
ATOM 1435 C C . GLY A 1 179 ? 2.291 -10.686 -10.439 1.00 58.25 179 GLY A C 1
ATOM 1436 O O . GLY A 1 179 ? 1.920 -11.500 -9.587 1.00 58.25 179 GLY A O 1
ATOM 1437 N N . ALA A 1 180 ? 2.367 -10.984 -11.738 1.00 51.09 180 ALA A N 1
ATOM 1438 C CA . ALA A 1 180 ? 2.335 -12.364 -12.215 1.00 51.09 180 ALA A CA 1
ATOM 1439 C C . ALA A 1 180 ? 3.601 -13.103 -11.737 1.00 51.09 180 ALA A C 1
ATOM 1441 O O . ALA A 1 180 ? 4.681 -12.511 -11.636 1.00 51.09 180 ALA A O 1
ATOM 1442 N N . ASP A 1 181 ? 3.461 -14.383 -11.391 1.00 50.25 181 ASP A N 1
ATOM 1443 C CA . ASP A 1 181 ? 4.629 -15.243 -11.198 1.00 50.25 181 ASP A CA 1
ATOM 1444 C C . ASP A 1 181 ? 5.307 -15.540 -12.549 1.00 50.25 181 ASP A C 1
ATOM 1446 O O . ASP A 1 181 ? 4.735 -15.280 -13.609 1.00 50.25 181 ASP A O 1
ATOM 1450 N N . ALA A 1 182 ? 6.514 -16.116 -12.528 1.00 42.97 182 ALA A N 1
ATOM 1451 C CA . ALA A 1 182 ? 7.253 -16.500 -13.739 1.00 42.97 182 ALA A CA 1
ATOM 1452 C C . ALA A 1 182 ? 6.487 -17.487 -14.658 1.00 42.97 182 ALA A C 1
ATOM 1454 O O . ALA A 1 182 ? 6.927 -17.771 -15.764 1.00 42.97 182 ALA A O 1
ATOM 1455 N N . SER A 1 183 ? 5.330 -18.011 -14.220 1.00 51.38 183 SER A N 1
ATOM 1456 C CA . SER A 1 183 ? 4.446 -18.885 -15.001 1.00 51.38 183 SER A CA 1
ATOM 1457 C C . SER A 1 183 ? 3.246 -18.159 -15.630 1.00 51.38 183 SER A C 1
ATOM 1459 O O . SER A 1 183 ? 2.382 -18.801 -16.230 1.00 51.38 183 SER A O 1
ATOM 1461 N N . GLY A 1 184 ? 3.161 -16.831 -15.490 1.00 40.66 184 GLY A N 1
ATOM 1462 C CA . GLY A 1 184 ? 2.087 -16.011 -16.050 1.00 40.66 184 GLY A CA 1
ATOM 1463 C C . GL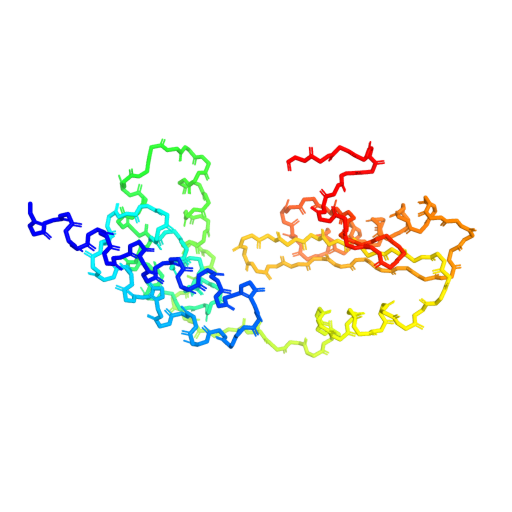Y A 1 184 ? 0.736 -16.170 -15.341 1.00 40.66 184 GLY A C 1
ATOM 1464 O O . GLY A 1 184 ? -0.285 -15.699 -15.856 1.00 40.66 184 GLY A O 1
ATOM 1465 N N . ARG A 1 185 ? 0.685 -16.813 -14.164 1.00 38.94 185 ARG A N 1
ATOM 1466 C CA . ARG A 1 185 ? -0.561 -16.951 -13.400 1.00 38.94 185 ARG A CA 1
ATOM 1467 C C . ARG A 1 185 ? -0.856 -15.668 -12.629 1.00 38.94 185 ARG A C 1
ATOM 1469 O O . ARG A 1 185 ? -0.112 -15.264 -11.738 1.00 38.94 185 ARG A O 1
ATOM 1476 N N . ARG A 1 186 ? -1.979 -15.034 -12.979 1.00 35.66 186 ARG A N 1
ATOM 1477 C CA . ARG A 1 186 ? -2.575 -13.933 -12.210 1.00 35.66 186 ARG A CA 1
ATOM 1478 C C . ARG A 1 186 ? -3.362 -14.514 -11.034 1.00 35.66 186 ARG A C 1
ATOM 1480 O O . ARG A 1 186 ? -4.086 -15.492 -11.224 1.00 35.66 186 ARG A O 1
ATOM 1487 N N . LEU A 1 187 ? -3.204 -13.917 -9.855 1.00 40.00 187 LEU A N 1
ATOM 1488 C CA . LEU A 1 187 ? -4.049 -14.154 -8.679 1.00 40.00 187 LEU A CA 1
ATOM 1489 C C . LEU A 1 187 ? -5.091 -13.043 -8.570 1.00 40.00 187 LEU A C 1
ATOM 1491 O O . LEU A 1 187 ? -4.707 -11.878 -8.817 1.00 40.00 187 LEU A O 1
#

Organism: NCBI:txid1562603

Sequence (187 aa):
MVKDLARDLSAHWFGLAIAMQKLGYLRGEYLEMLEQAYLRVPREREIAWWYAHELYLDRDAESFAFVARPLLMQTSGQKFREQLQSMLVDLPADGVRQAERAGDTLGGTFTKYRNYSAYKALALAFDYKGAYALGYVFDSPDQDAANDRALEVCEARRAEFSVETPCRVYAEGDRVVGGADASGRRL

Secondary structure (DSSP, 8-state):
-HHHHHHHHHHHHHHHHHHHHHTT--HHHHHHHHHHHHHH-TT-HHHHHHHHHHHHHTT-HHHHHHHHHHHHHH---HHHHHHHHHHHHHS-SS----S---S--HHHHHHHHHT--SEEEEEEEE-TTS-EEEEEEEEESSHHHHHHHHHHHHHHHHHHTT--SPPEEEEETTEEEEEE-TT----

Radius of gyration: 19.11 Å; chains: 1; bounding box: 51×33×48 Å

Foldseek 3Di:
DVLVVLLVQLVVLLVVLVVCVVVPHDPVVSLVSLVSSCVSPLLPQVSLVVNLLSCLLVLVLVVNCVSLVVNLVNDPDPVVNVVSVVSNVPRDPDDDDDPDDPDQDPVNVVVVLQPAQAWKWKKKAQDSNRFIFIFIDGPDPDQLRRQVRRQVRRVVVCVVRVRPGHIFIQDTRNDGLHGQHSVRDDD

pLDDT: mean 79.23, std 14.59, range [35.66, 95.0]